Protein AF-A0AAD7NA55-F1 (afdb_monomer)

Sequence (353 aa):
MVVRKLERQLGEAIKITGIWAPAVVGGEGSLTLVGLLNNKGLSAKGRNMNGSSGFCAECGSMRESSVTLQVSQFIVTGRRIHFYTMTTGNGKKKKTGNPSDFQGLRGEFLREFYPTYANASLRGKTHHIWTDFFIKYWVKFPWRLHLKQDPDPEDTTDYASAPQTDKEHTGKQQIMASTESKIKSWLGRQASAAGMKGNPWAEWLKRLHAPQGNAPKKLASNQAYMQHTDFKAKVAEMFDERKAGVSAKQLLNVRATVARELLAAEPQAVCTRMREEADAEHAAVIEKHEDALAGLPALEEEDLAEAHAQFSGLVCPLLNGLAAHTGYELSLLVGRPKETAVGKLDIECLRYY

pLDDT: mean 73.21, std 25.94, range [25.92, 98.38]

Mean predicted aligned error: 15.57 Å

Organism: NCBI:txid1033252

Structure (mmCIF, N/CA/C/O backbone):
data_AF-A0AAD7NA55-F1
#
_entry.id   AF-A0AAD7NA55-F1
#
loop_
_atom_site.group_PDB
_atom_site.id
_atom_site.type_symbol
_atom_site.label_atom_id
_atom_site.label_alt_id
_atom_site.label_comp_id
_atom_site.label_asym_id
_atom_site.label_entity_id
_atom_site.label_seq_id
_atom_site.pdbx_PDB_ins_code
_atom_site.Cartn_x
_atom_site.Cartn_y
_atom_site.Cartn_z
_atom_site.occupancy
_atom_site.B_iso_or_equiv
_atom_site.auth_seq_id
_atom_site.auth_comp_id
_atom_site.auth_asym_id
_atom_site.auth_atom_id
_atom_site.pdbx_PDB_model_num
ATOM 1 N N . MET A 1 1 ? 59.468 5.549 16.395 1.00 43.62 1 MET A N 1
ATOM 2 C CA . MET A 1 1 ? 59.623 4.256 17.103 1.00 43.62 1 MET A CA 1
ATOM 3 C C . MET A 1 1 ? 58.748 4.169 18.371 1.00 43.62 1 MET A C 1
ATOM 5 O O . MET A 1 1 ? 59.199 3.635 19.371 1.00 43.62 1 MET A O 1
ATOM 9 N N . VAL A 1 2 ? 57.490 4.652 18.343 1.00 38.94 2 VAL A N 1
ATOM 10 C CA . VAL A 1 2 ? 56.572 4.629 19.517 1.00 38.94 2 VAL A CA 1
ATOM 11 C C . VAL A 1 2 ? 55.130 4.187 19.170 1.00 38.94 2 VAL A C 1
ATOM 13 O O . VAL A 1 2 ? 54.317 4.003 20.059 1.00 38.94 2 VAL A O 1
ATOM 16 N N . VAL A 1 3 ? 54.803 3.865 17.911 1.00 33.56 3 VAL A N 1
ATOM 17 C CA . VAL A 1 3 ? 53.427 3.444 17.531 1.00 33.56 3 VAL A CA 1
ATOM 18 C C . VAL A 1 3 ? 53.240 1.914 17.468 1.00 33.56 3 VAL A C 1
ATOM 20 O O . VAL A 1 3 ? 52.128 1.427 17.355 1.00 33.56 3 VAL A O 1
ATOM 23 N N . ARG A 1 4 ? 54.298 1.109 17.649 1.00 35.59 4 ARG A N 1
ATOM 24 C CA . ARG A 1 4 ? 54.212 -0.372 17.589 1.00 35.59 4 ARG A CA 1
ATOM 25 C C . ARG A 1 4 ? 54.098 -1.085 18.947 1.00 35.59 4 ARG A C 1
ATOM 27 O O . ARG A 1 4 ? 54.342 -2.285 19.019 1.00 35.59 4 ARG A O 1
ATOM 34 N N . LYS A 1 5 ? 53.766 -0.376 20.036 1.00 35.44 5 LYS A N 1
ATOM 35 C CA . LYS A 1 5 ? 53.722 -0.967 21.395 1.00 35.44 5 LYS A CA 1
ATOM 36 C C . LYS A 1 5 ? 52.321 -1.082 22.017 1.00 35.44 5 LYS A C 1
ATOM 38 O O . LYS A 1 5 ? 52.206 -1.692 23.071 1.00 35.44 5 LYS A O 1
ATOM 43 N N . LEU A 1 6 ? 51.267 -0.595 21.355 1.00 30.09 6 LEU A N 1
ATOM 44 C CA . LEU A 1 6 ? 49.877 -0.719 21.835 1.00 30.09 6 LEU A CA 1
ATOM 45 C C . LEU A 1 6 ? 49.069 -1.848 21.167 1.00 30.09 6 LEU A C 1
ATOM 47 O O . LEU A 1 6 ? 48.056 -2.268 21.709 1.00 30.09 6 LEU A O 1
ATOM 51 N N . GLU A 1 7 ? 49.557 -2.440 20.074 1.00 35.81 7 GLU A N 1
ATOM 52 C CA . GLU A 1 7 ? 48.897 -3.586 19.414 1.00 35.81 7 GLU A CA 1
ATOM 53 C C . GLU A 1 7 ? 49.173 -4.944 20.093 1.00 35.81 7 GLU A C 1
ATOM 55 O O . GLU A 1 7 ? 48.670 -5.972 19.654 1.00 35.81 7 GLU A O 1
ATOM 60 N N . ARG A 1 8 ? 49.955 -4.981 21.183 1.00 38.41 8 ARG A N 1
ATOM 61 C CA . ARG A 1 8 ? 50.334 -6.230 21.874 1.00 38.41 8 ARG A CA 1
ATOM 62 C C . ARG A 1 8 ? 49.521 -6.576 23.124 1.00 38.41 8 ARG A C 1
ATOM 64 O O . ARG A 1 8 ? 49.815 -7.597 23.731 1.00 38.41 8 ARG A O 1
ATOM 71 N N . GLN A 1 9 ? 48.520 -5.780 23.507 1.00 37.12 9 GLN A N 1
ATOM 72 C CA . GLN A 1 9 ? 47.712 -6.049 24.713 1.00 37.12 9 GLN A CA 1
ATOM 73 C C . GLN A 1 9 ? 46.210 -6.278 24.472 1.00 37.12 9 GLN A C 1
ATOM 75 O O . GLN A 1 9 ? 45.475 -6.468 25.430 1.00 37.12 9 GLN A O 1
ATOM 80 N N . LEU A 1 10 ? 45.751 -6.361 23.219 1.00 39.22 10 LEU A N 1
ATOM 81 C CA . LEU A 1 10 ? 44.357 -6.718 22.882 1.00 39.22 10 LEU A CA 1
ATOM 82 C C . LEU A 1 10 ? 44.255 -8.017 22.059 1.00 39.22 10 LEU A C 1
ATOM 84 O O . LEU A 1 10 ? 43.314 -8.227 21.304 1.00 39.22 10 LEU A O 1
ATOM 88 N N . GLY A 1 11 ? 45.249 -8.897 22.203 1.00 36.16 11 GLY A N 1
ATOM 89 C CA . GLY A 1 11 ? 45.440 -10.095 21.382 1.00 36.16 11 GLY A CA 1
ATOM 90 C C . GLY A 1 11 ? 44.944 -11.416 21.973 1.00 36.16 11 GLY A C 1
ATOM 91 O O . GLY A 1 11 ? 45.472 -12.449 21.579 1.00 36.16 11 GLY A O 1
ATOM 92 N N . GLU A 1 12 ? 43.966 -11.418 22.881 1.00 44.66 12 GLU A N 1
ATOM 93 C CA . GLU A 1 12 ? 43.300 -12.651 23.336 1.00 44.66 12 GLU A CA 1
ATOM 94 C C . GLU A 1 12 ? 41.784 -12.458 23.444 1.00 44.66 12 GLU A C 1
ATOM 96 O O . GLU A 1 12 ? 41.207 -12.384 24.522 1.00 44.66 12 GLU A O 1
ATOM 101 N N . ALA A 1 13 ? 41.114 -12.391 22.297 1.00 38.75 13 ALA A N 1
ATOM 102 C CA . ALA A 1 13 ? 39.714 -12.777 22.202 1.00 38.75 13 ALA A CA 1
ATOM 103 C C . ALA A 1 13 ? 39.419 -13.250 20.775 1.00 38.75 13 ALA A C 1
ATOM 105 O O . ALA A 1 13 ? 39.470 -12.480 19.821 1.00 38.75 13 ALA A O 1
ATOM 106 N N . ILE A 1 14 ? 39.082 -14.537 20.668 1.00 35.75 14 ILE A N 1
ATOM 107 C CA . ILE A 1 14 ? 38.388 -15.154 19.532 1.00 35.75 14 ILE A CA 1
ATOM 108 C C . ILE A 1 14 ? 39.252 -15.325 18.263 1.00 35.75 14 ILE A C 1
ATOM 110 O O . ILE A 1 14 ? 39.065 -14.693 17.227 1.00 35.75 14 ILE A O 1
ATOM 114 N N . LYS A 1 15 ? 40.149 -16.320 18.303 1.00 28.97 15 LYS A N 1
ATOM 115 C CA . LYS A 1 15 ? 40.516 -17.086 17.101 1.00 28.97 15 LYS A CA 1
ATOM 116 C C . LYS A 1 15 ? 39.326 -17.986 16.736 1.00 28.97 15 LYS A C 1
ATOM 118 O O . LYS A 1 15 ? 39.252 -19.119 17.200 1.00 28.97 15 LYS A O 1
ATOM 123 N N . ILE A 1 16 ? 38.411 -17.522 15.882 1.00 32.41 16 ILE A N 1
ATOM 124 C CA . ILE A 1 16 ? 37.598 -18.457 15.087 1.00 32.41 16 ILE A CA 1
ATOM 125 C C . ILE A 1 16 ? 38.510 -18.935 13.964 1.00 32.41 16 ILE A C 1
ATOM 127 O O . ILE A 1 16 ? 38.628 -18.326 12.904 1.00 32.41 16 ILE A O 1
ATOM 131 N N . THR A 1 17 ? 39.230 -20.016 14.243 1.00 28.86 17 THR A N 1
ATOM 132 C CA . THR A 1 17 ? 39.787 -20.843 13.180 1.00 28.86 17 THR A CA 1
ATOM 133 C C . THR A 1 17 ? 38.607 -21.592 12.580 1.00 28.86 17 THR A C 1
ATOM 135 O O . THR A 1 17 ? 38.063 -22.512 13.182 1.00 28.86 17 THR A O 1
ATOM 138 N N . GLY A 1 18 ? 38.146 -21.131 11.419 1.00 27.31 18 GLY A N 1
ATOM 139 C CA . GLY A 1 18 ? 37.191 -21.869 10.607 1.00 27.31 18 GLY A CA 1
ATOM 140 C C . GLY A 1 18 ? 37.853 -23.150 10.118 1.00 27.31 18 GLY A C 1
ATOM 141 O O . GLY A 1 18 ? 38.479 -23.163 9.061 1.00 27.31 18 GLY A O 1
ATOM 142 N N . ILE A 1 19 ? 37.741 -24.218 10.904 1.00 27.77 19 ILE A N 1
ATOM 143 C CA . ILE A 1 19 ? 37.955 -25.575 10.420 1.00 27.77 19 ILE A CA 1
ATOM 144 C C . ILE A 1 19 ? 36.768 -25.866 9.502 1.00 27.77 19 ILE A C 1
ATOM 146 O O . ILE A 1 19 ? 35.649 -26.080 9.963 1.00 27.77 19 ILE A O 1
ATOM 150 N N . TRP A 1 20 ? 37.007 -25.842 8.192 1.00 32.53 20 TRP A N 1
ATOM 151 C CA . TRP A 1 20 ? 36.141 -26.529 7.242 1.00 32.53 20 TRP A CA 1
ATOM 152 C C . TRP A 1 20 ? 36.305 -28.024 7.503 1.00 32.53 20 TRP A C 1
ATOM 154 O O . TRP A 1 20 ? 37.248 -28.650 7.022 1.00 32.53 20 TRP A O 1
ATOM 164 N N . ALA A 1 21 ? 35.424 -28.591 8.324 1.00 29.89 21 ALA A N 1
ATOM 165 C CA . ALA A 1 21 ? 35.262 -30.032 8.354 1.00 29.89 21 ALA A CA 1
ATOM 166 C C . ALA A 1 21 ? 34.689 -30.464 6.991 1.00 29.89 21 ALA A C 1
ATOM 168 O O . ALA A 1 21 ? 33.752 -29.823 6.504 1.00 29.89 21 ALA A O 1
ATOM 169 N N . PRO A 1 22 ? 35.226 -31.514 6.347 1.00 32.88 22 PRO A N 1
ATOM 170 C CA . PRO A 1 22 ? 34.570 -32.093 5.187 1.00 32.88 22 PRO A CA 1
ATOM 171 C C . PRO A 1 22 ? 33.183 -32.574 5.615 1.00 32.88 22 PRO A C 1
ATOM 173 O O . PRO A 1 22 ? 33.040 -33.266 6.624 1.00 32.88 22 PRO A O 1
ATOM 176 N N . ALA A 1 23 ? 32.165 -32.171 4.856 1.00 32.56 23 ALA A N 1
ATOM 177 C CA . ALA A 1 23 ? 30.805 -32.648 5.028 1.00 32.56 23 ALA A CA 1
ATOM 178 C C . ALA A 1 23 ? 30.807 -34.181 4.970 1.00 32.56 23 ALA A C 1
ATOM 180 O O . ALA A 1 23 ? 31.023 -34.777 3.914 1.00 32.56 23 ALA A O 1
ATOM 181 N N . VAL A 1 24 ? 30.587 -34.824 6.116 1.00 31.78 24 VAL A N 1
ATOM 182 C CA . VAL A 1 24 ? 30.200 -36.230 6.151 1.00 31.78 24 VAL A CA 1
ATOM 183 C C . VAL A 1 24 ? 28.767 -36.264 5.646 1.00 31.78 24 VAL A C 1
ATOM 185 O O . VAL A 1 24 ? 27.846 -35.829 6.334 1.00 31.78 24 VAL A O 1
ATOM 188 N N . VAL A 1 25 ? 28.592 -36.735 4.414 1.00 38.47 25 VAL A N 1
ATOM 189 C CA . VAL A 1 25 ? 27.281 -37.054 3.848 1.00 38.47 25 VAL A CA 1
ATOM 190 C C . VAL A 1 25 ? 26.785 -38.319 4.550 1.00 38.47 25 VAL A C 1
ATOM 192 O O . VAL A 1 25 ? 26.956 -39.432 4.064 1.00 38.47 25 VAL A O 1
ATOM 195 N N . GLY A 1 26 ? 26.237 -38.145 5.751 1.00 33.72 26 GLY A N 1
ATOM 196 C CA . GLY A 1 26 ? 25.290 -39.085 6.336 1.00 33.72 26 GLY A CA 1
ATOM 197 C C . GLY A 1 26 ? 23.923 -38.788 5.733 1.00 33.72 26 GLY A C 1
ATOM 198 O O . GLY A 1 26 ? 23.520 -37.628 5.679 1.00 33.72 26 GLY A O 1
ATOM 199 N N . GLY A 1 27 ? 23.257 -39.808 5.199 1.00 39.94 27 GLY A N 1
ATOM 200 C CA . GLY A 1 27 ? 21.973 -39.661 4.526 1.00 39.94 27 GLY A CA 1
ATOM 201 C C . GLY A 1 27 ? 20.897 -39.129 5.466 1.00 39.94 27 GLY A C 1
ATOM 202 O O . GLY A 1 27 ? 20.383 -39.883 6.270 1.00 39.94 27 GLY A O 1
ATOM 203 N N . GLU A 1 28 ? 20.616 -37.834 5.358 1.00 45.66 28 GLU A N 1
ATOM 204 C CA . GLU A 1 28 ? 19.329 -37.143 5.502 1.00 45.66 28 GLU A CA 1
ATOM 205 C C . GLU A 1 28 ? 19.637 -35.641 5.381 1.00 45.66 28 GLU A C 1
ATOM 207 O O . GLU A 1 28 ? 20.521 -35.106 6.049 1.00 45.66 28 GLU A O 1
ATOM 212 N N . GLY A 1 29 ? 19.011 -34.978 4.406 1.00 37.53 29 GLY A N 1
ATOM 213 C CA . GLY A 1 29 ? 19.417 -33.668 3.885 1.00 37.53 29 GLY A CA 1
ATOM 214 C C . GLY A 1 29 ? 19.117 -32.485 4.808 1.00 37.53 29 GLY A C 1
ATOM 215 O O . GLY A 1 29 ? 18.275 -31.655 4.480 1.00 37.53 29 GLY A O 1
ATOM 216 N N . SER A 1 30 ? 19.832 -32.374 5.926 1.00 36.31 30 SER A N 1
ATOM 217 C CA . SER A 1 30 ? 19.809 -31.205 6.809 1.00 36.31 30 SER A CA 1
ATOM 218 C C . SER A 1 30 ? 20.802 -30.138 6.325 1.00 36.31 30 SER A C 1
ATOM 220 O O . SER A 1 30 ? 21.992 -30.409 6.157 1.00 36.31 30 SER A O 1
ATOM 222 N N . LEU A 1 31 ? 20.320 -28.912 6.092 1.00 35.50 31 LEU A N 1
ATOM 223 C CA . LEU A 1 31 ? 21.144 -27.758 5.722 1.00 35.50 31 LEU A CA 1
ATOM 224 C C . LEU A 1 31 ? 21.082 -26.709 6.839 1.00 35.50 31 LEU A C 1
ATOM 226 O O . LEU A 1 31 ? 20.070 -26.034 7.013 1.00 35.50 31 LEU A O 1
ATOM 230 N N . THR A 1 32 ? 22.172 -26.554 7.591 1.00 35.97 32 THR A N 1
ATOM 231 C CA . THR A 1 32 ? 22.265 -25.570 8.682 1.00 35.97 32 THR A CA 1
ATOM 232 C C . THR A 1 32 ? 22.843 -24.255 8.163 1.00 35.97 32 THR A C 1
ATOM 234 O O . THR A 1 32 ? 24.005 -24.199 7.761 1.00 35.97 32 THR A O 1
ATOM 237 N N . LEU A 1 33 ? 22.054 -23.177 8.199 1.00 34.66 33 LEU A N 1
ATOM 238 C CA . LEU A 1 33 ? 22.511 -21.823 7.879 1.00 34.66 33 LEU A CA 1
ATOM 239 C C . LEU A 1 33 ? 22.777 -21.043 9.178 1.00 34.66 33 LEU A C 1
ATOM 241 O O . LEU A 1 33 ? 21.853 -20.776 9.941 1.00 34.66 33 LEU A O 1
ATOM 245 N N . VAL A 1 34 ? 24.030 -20.648 9.423 1.00 33.72 34 VAL A N 1
ATOM 246 C CA . VAL A 1 34 ? 24.406 -19.780 10.554 1.00 33.72 34 VAL A CA 1
ATOM 247 C C . VAL A 1 34 ? 24.551 -18.347 10.042 1.00 33.72 34 VAL A C 1
ATOM 249 O O . VAL A 1 34 ? 25.519 -18.023 9.356 1.00 33.72 34 VAL A O 1
ATOM 252 N N . GLY A 1 35 ? 23.575 -17.489 10.342 1.00 33.34 35 GLY A N 1
ATOM 253 C CA . GLY A 1 35 ? 23.606 -16.066 9.999 1.00 33.34 35 GLY A CA 1
ATOM 254 C C . GLY A 1 35 ? 23.944 -15.199 11.211 1.00 33.34 35 GLY A C 1
ATOM 255 O O . GLY A 1 35 ? 23.172 -15.153 12.161 1.00 33.34 35 GLY A O 1
ATOM 256 N N . LEU A 1 36 ? 25.071 -14.481 11.170 1.00 28.12 36 LEU A N 1
ATOM 257 C CA . LEU A 1 36 ? 25.380 -13.399 12.112 1.00 28.12 36 LEU A CA 1
ATOM 258 C C . LEU A 1 36 ? 24.871 -12.080 11.523 1.00 28.12 36 LEU A C 1
ATOM 260 O O . LEU A 1 36 ? 25.413 -11.592 10.531 1.00 28.12 36 LEU A O 1
ATOM 264 N N . LEU A 1 37 ? 23.823 -11.507 12.113 1.00 30.77 37 LEU A N 1
ATOM 265 C CA . LEU A 1 37 ? 23.315 -10.191 11.726 1.00 30.77 37 LEU A CA 1
ATOM 266 C C . LEU A 1 37 ? 23.985 -9.105 12.569 1.00 30.77 37 LEU A C 1
ATOM 268 O O . LEU A 1 37 ? 23.937 -9.135 13.795 1.00 30.77 37 LEU A O 1
ATOM 272 N N . ASN A 1 38 ? 24.607 -8.141 11.890 1.00 30.03 38 ASN A N 1
ATOM 273 C CA . ASN A 1 38 ? 25.211 -6.958 12.493 1.00 30.03 38 ASN A CA 1
ATOM 274 C C . ASN A 1 38 ? 24.376 -5.736 12.089 1.00 30.03 38 ASN A C 1
ATOM 276 O O . ASN A 1 38 ? 24.171 -5.490 10.899 1.00 30.03 38 ASN A O 1
ATOM 280 N N . ASN A 1 39 ? 23.852 -5.006 13.071 1.00 29.33 39 ASN A N 1
ATOM 281 C CA . ASN A 1 39 ? 22.833 -3.983 12.856 1.00 29.33 39 ASN A CA 1
ATOM 282 C C . ASN A 1 39 ? 23.491 -2.605 12.653 1.00 29.33 39 ASN A C 1
ATOM 284 O O . ASN A 1 39 ? 24.096 -2.061 13.576 1.00 29.33 39 ASN A O 1
ATOM 288 N N . LYS A 1 40 ? 23.399 -2.030 11.446 1.00 31.36 40 LYS A N 1
ATOM 289 C CA . LYS A 1 40 ? 23.760 -0.625 11.184 1.00 31.36 40 LYS A CA 1
ATOM 290 C C . LYS A 1 40 ? 22.726 0.061 10.285 1.00 31.36 40 LYS A C 1
ATOM 292 O O . LYS A 1 40 ? 22.675 -0.207 9.092 1.00 31.36 40 LYS A O 1
ATOM 297 N N . GLY A 1 41 ? 21.978 0.977 10.909 1.00 29.44 41 GLY A N 1
ATOM 298 C CA . GLY A 1 41 ? 21.531 2.293 10.427 1.00 29.44 41 GLY A CA 1
ATOM 299 C C . GLY A 1 41 ? 20.864 2.409 9.053 1.00 29.44 41 GLY A C 1
ATOM 300 O O . GLY A 1 41 ? 21.534 2.353 8.025 1.00 29.44 41 GLY A O 1
ATOM 301 N N . LEU A 1 42 ? 19.572 2.753 9.042 1.00 28.00 42 LEU A N 1
ATOM 302 C CA . LEU A 1 42 ? 18.863 3.240 7.855 1.00 28.00 42 LEU A CA 1
ATOM 303 C C . LEU A 1 42 ? 18.349 4.671 8.068 1.00 28.00 42 LEU A C 1
ATOM 305 O O . LEU A 1 42 ? 17.723 4.991 9.072 1.00 28.00 42 LEU A O 1
ATOM 309 N N . SER A 1 43 ? 18.653 5.523 7.087 1.00 27.52 43 SER A N 1
ATOM 310 C CA . SER A 1 43 ? 18.274 6.933 6.972 1.00 27.52 43 SER A CA 1
ATOM 311 C C . SER A 1 43 ? 17.030 7.067 6.086 1.00 27.52 43 SER A C 1
ATOM 313 O O . SER A 1 43 ? 16.974 6.486 4.999 1.00 27.52 43 SER A O 1
ATOM 315 N N . ALA A 1 44 ? 16.038 7.836 6.540 1.00 28.42 44 ALA A N 1
ATOM 316 C CA . ALA A 1 44 ? 14.766 8.042 5.853 1.00 28.42 44 ALA A CA 1
ATOM 317 C C . ALA A 1 44 ? 14.826 9.199 4.834 1.00 28.42 44 ALA A C 1
ATOM 319 O O . ALA A 1 44 ? 15.310 10.291 5.128 1.00 28.42 44 ALA A O 1
ATOM 320 N N . LYS A 1 45 ? 14.271 8.979 3.633 1.00 29.06 45 LYS A N 1
ATOM 321 C CA . LYS A 1 45 ? 13.942 10.027 2.650 1.00 29.06 45 LYS A CA 1
ATOM 322 C C . LYS A 1 45 ? 12.442 10.007 2.373 1.00 29.06 45 LYS A C 1
ATOM 324 O O . LYS A 1 45 ? 11.926 9.029 1.836 1.00 29.06 45 LYS A O 1
ATOM 329 N N . GLY A 1 46 ? 11.775 11.110 2.710 1.00 27.72 46 GLY A N 1
ATOM 330 C CA . GLY A 1 46 ? 10.351 11.334 2.474 1.00 27.72 46 GLY A CA 1
ATOM 331 C C . GLY A 1 46 ? 10.004 11.501 0.994 1.00 27.72 46 GLY A C 1
ATOM 332 O O . GLY A 1 46 ? 10.820 11.955 0.183 1.00 27.72 46 GLY A O 1
ATOM 333 N N . ARG A 1 47 ? 8.770 11.138 0.631 1.00 27.64 47 ARG A N 1
ATOM 334 C CA . ARG A 1 47 ? 8.209 11.428 -0.689 1.00 27.64 47 ARG A CA 1
ATOM 335 C C . ARG A 1 47 ? 6.739 11.831 -0.584 1.00 27.64 47 ARG A C 1
ATOM 337 O O . ARG A 1 47 ? 5.948 11.188 0.091 1.00 27.64 47 ARG A O 1
ATOM 344 N N . ASN A 1 48 ? 6.448 12.922 -1.281 1.00 27.94 48 ASN A N 1
ATOM 345 C CA . ASN A 1 48 ? 5.207 13.684 -1.329 1.00 27.94 48 ASN A CA 1
ATOM 346 C C . ASN A 1 48 ? 4.169 12.998 -2.246 1.00 27.94 48 ASN A C 1
ATOM 348 O O . ASN A 1 48 ? 4.550 12.472 -3.297 1.00 27.94 48 ASN A O 1
ATOM 352 N N . MET A 1 49 ? 2.881 13.020 -1.886 1.00 26.73 49 MET A N 1
ATOM 353 C CA . MET A 1 49 ? 1.784 12.448 -2.682 1.00 26.73 49 MET A CA 1
ATOM 354 C C . MET A 1 49 ? 0.722 13.508 -2.986 1.00 26.73 49 MET A C 1
ATOM 356 O O . MET A 1 49 ? 0.123 14.053 -2.071 1.00 26.73 49 MET A O 1
ATOM 360 N N . ASN A 1 50 ? 0.432 13.726 -4.272 1.00 28.53 50 ASN A N 1
ATOM 361 C CA . ASN A 1 50 ? -0.781 14.399 -4.740 1.00 28.53 50 ASN A CA 1
ATOM 362 C C . ASN A 1 50 ? -1.491 13.476 -5.737 1.00 28.53 50 ASN A C 1
ATOM 364 O O . ASN A 1 50 ? -0.884 13.027 -6.711 1.00 28.53 50 ASN A O 1
ATOM 368 N N . GLY A 1 51 ? -2.772 13.196 -5.498 1.00 28.33 51 GLY A N 1
ATOM 369 C CA . GLY A 1 51 ? -3.631 12.428 -6.396 1.00 28.33 51 GLY A CA 1
ATOM 370 C C . GLY A 1 51 ? -5.028 13.037 -6.452 1.00 28.33 51 GLY A C 1
ATOM 371 O O . GLY A 1 51 ? -5.647 13.258 -5.414 1.00 28.33 51 GLY A O 1
ATOM 372 N N . SER A 1 52 ? -5.521 13.295 -7.664 1.00 28.95 52 SER A N 1
ATOM 373 C CA . SER A 1 52 ? -6.907 13.676 -7.945 1.00 28.95 52 SER A CA 1
ATOM 374 C C . SER A 1 52 ? -7.658 12.501 -8.581 1.00 28.95 52 SER A C 1
ATOM 376 O O . SER A 1 52 ? -7.077 11.667 -9.278 1.00 28.95 52 SER A O 1
ATOM 378 N N . SER A 1 53 ? -8.957 12.408 -8.294 1.00 29.20 53 SER A N 1
ATOM 379 C CA . SER A 1 53 ? -9.843 11.322 -8.724 1.00 29.20 53 SER A CA 1
ATOM 380 C C . SER A 1 53 ? -10.861 11.821 -9.752 1.00 29.20 53 SER A C 1
ATOM 382 O O . SER A 1 53 ? -11.315 12.960 -9.679 1.00 29.20 53 SER A O 1
ATOM 384 N N . GLY A 1 54 ? -11.211 10.958 -10.709 1.00 27.89 54 GLY A N 1
ATOM 385 C CA . GLY A 1 54 ? -12.240 11.193 -11.721 1.00 27.89 54 GLY A CA 1
ATOM 386 C C . GLY A 1 54 ? -13.195 10.002 -11.806 1.00 27.89 54 GLY A C 1
ATOM 387 O O . GLY A 1 54 ? -12.767 8.852 -11.902 1.00 27.89 54 GLY A O 1
ATOM 388 N N . PHE A 1 55 ? -14.487 10.304 -11.722 1.00 25.92 55 PHE A N 1
ATOM 389 C CA . PHE A 1 55 ? -15.638 9.400 -11.695 1.00 25.92 55 PHE A CA 1
ATOM 390 C C . PHE A 1 55 ? -16.176 9.185 -13.121 1.00 25.92 55 PHE A C 1
ATOM 392 O O . PHE A 1 55 ? -16.223 10.146 -13.882 1.00 25.92 55 PHE A O 1
ATOM 399 N N . CYS A 1 56 ? -16.642 7.979 -13.473 1.00 28.95 56 CYS A N 1
ATOM 400 C CA . CYS A 1 56 ? -17.673 7.794 -14.509 1.00 28.95 56 CYS A CA 1
ATOM 401 C C . CYS A 1 56 ? -18.302 6.392 -14.492 1.00 28.95 56 CYS A C 1
ATOM 403 O O . CYS A 1 56 ? -17.710 5.413 -14.023 1.00 28.95 56 CYS A O 1
ATOM 405 N N . ALA A 1 57 ? -19.543 6.361 -14.974 1.00 29.22 57 ALA A N 1
ATOM 406 C CA . ALA A 1 57 ? -20.604 5.410 -14.678 1.00 29.22 57 ALA A CA 1
ATOM 407 C C . ALA A 1 57 ? -20.928 4.422 -15.825 1.00 29.22 57 ALA A C 1
ATOM 409 O O . ALA A 1 57 ? -20.427 4.549 -16.935 1.00 29.22 57 ALA A O 1
ATOM 410 N N . GLU A 1 58 ? -21.833 3.493 -15.484 1.00 28.61 58 GLU A N 1
ATOM 411 C CA . GLU A 1 58 ? -22.869 2.846 -16.319 1.00 28.61 58 GLU A CA 1
ATOM 412 C C . GLU A 1 58 ? -22.676 1.517 -17.089 1.00 28.61 58 GLU A C 1
ATOM 414 O O . GLU A 1 58 ? -21.629 1.196 -17.639 1.00 28.61 58 GLU A O 1
ATOM 419 N N . CYS A 1 59 ? -23.824 0.805 -17.100 1.00 29.64 59 CYS A N 1
ATOM 420 C CA . CYS A 1 59 ? -24.307 -0.375 -17.843 1.00 29.64 59 CYS A CA 1
ATOM 421 C C . CYS A 1 59 ? -23.647 -1.749 -17.579 1.00 29.64 59 CYS A C 1
ATOM 423 O O . CYS A 1 59 ? -22.434 -1.897 -17.584 1.00 29.64 59 CYS A O 1
ATOM 425 N N . GLY A 1 60 ? -24.355 -2.860 -17.331 1.00 29.83 60 GLY A N 1
ATOM 426 C CA . GLY A 1 60 ? -25.771 -3.201 -17.517 1.00 29.83 60 GLY A CA 1
ATOM 427 C C . GLY A 1 60 ? -25.897 -4.365 -18.510 1.00 29.83 60 GLY A C 1
ATOM 428 O O . GLY A 1 60 ? -25.977 -4.119 -19.703 1.00 29.83 60 GLY A O 1
ATOM 429 N N . SER A 1 61 ? -25.869 -5.626 -18.048 1.00 29.70 61 SER A N 1
ATOM 430 C CA . SER A 1 61 ? -26.316 -6.803 -18.825 1.00 29.70 61 SER A CA 1
ATOM 431 C C . SER A 1 61 ? -26.318 -8.076 -17.962 1.00 29.70 61 SER A C 1
ATOM 433 O O . SER A 1 61 ? -25.273 -8.502 -17.462 1.00 29.70 61 SER A O 1
ATOM 435 N N . MET A 1 62 ? -27.500 -8.675 -17.794 1.00 27.56 62 MET A N 1
ATOM 436 C CA . MET A 1 62 ? -27.717 -10.002 -17.212 1.00 27.56 62 MET A CA 1
ATOM 437 C C . MET A 1 62 ? -27.630 -11.080 -18.300 1.00 27.56 62 MET A C 1
ATOM 439 O O . MET A 1 62 ? -28.190 -10.913 -19.381 1.00 27.56 62 MET A O 1
ATOM 443 N N . ARG A 1 63 ? -26.978 -12.207 -17.992 1.00 30.53 63 ARG A N 1
ATOM 444 C CA . ARG A 1 63 ? -27.193 -13.489 -18.677 1.00 30.53 63 ARG A CA 1
ATOM 445 C C . ARG A 1 63 ? -27.182 -14.618 -17.654 1.00 30.53 63 ARG A C 1
ATOM 447 O O . ARG A 1 63 ? -26.293 -14.674 -16.806 1.00 30.53 63 ARG A O 1
ATOM 454 N N . GLU A 1 64 ? -28.194 -15.468 -17.755 1.00 31.02 64 GLU A N 1
ATOM 455 C CA . GLU A 1 64 ? -28.392 -16.701 -16.998 1.00 31.02 64 GLU A CA 1
ATOM 456 C C . GLU A 1 64 ? -27.404 -17.781 -17.448 1.00 31.02 64 GLU A C 1
ATOM 458 O O . GLU A 1 64 ? -27.050 -17.878 -18.626 1.00 31.02 64 GLU A O 1
ATOM 463 N N . SER A 1 65 ? -26.942 -18.609 -16.513 1.00 29.95 65 SER A N 1
ATOM 464 C CA . SER A 1 65 ? -26.271 -19.872 -16.826 1.00 29.95 65 SER A CA 1
ATOM 465 C C . SER A 1 65 ? -26.539 -20.873 -15.704 1.00 29.95 65 SER A C 1
ATOM 467 O O . SER A 1 65 ? -26.213 -20.627 -14.544 1.00 29.95 65 SER A O 1
ATOM 469 N N . SER A 1 66 ? -27.174 -21.980 -16.073 1.00 27.62 66 SER A N 1
ATOM 470 C CA . SER A 1 66 ? -27.467 -23.152 -15.251 1.00 27.62 66 SER A CA 1
ATOM 471 C C . SER A 1 66 ? -26.195 -23.922 -14.882 1.00 27.62 66 SER A C 1
ATOM 473 O O . SER A 1 66 ? -25.308 -24.083 -15.720 1.00 27.62 66 SER A O 1
ATOM 475 N N . VAL A 1 67 ? -26.134 -24.446 -13.655 1.00 27.27 67 VAL A N 1
ATOM 476 C CA . VAL A 1 67 ? -25.054 -25.315 -13.161 1.00 27.27 67 VAL A CA 1
ATOM 477 C C . VAL A 1 67 ? -25.607 -26.716 -12.914 1.00 27.27 67 VAL A C 1
ATOM 479 O O . VAL A 1 67 ? -26.557 -26.885 -12.152 1.00 27.27 67 VAL A O 1
ATOM 482 N N . THR A 1 68 ? -24.988 -27.716 -13.534 1.00 28.23 68 THR A N 1
ATOM 483 C CA . THR A 1 68 ? -25.198 -29.146 -13.273 1.00 28.23 68 THR A CA 1
ATOM 484 C C . THR A 1 68 ? -24.158 -29.620 -12.256 1.00 28.23 68 THR A C 1
ATOM 486 O O . THR A 1 68 ? -22.960 -29.440 -12.467 1.00 28.23 68 THR A O 1
ATOM 489 N N . LEU A 1 69 ? -24.602 -30.216 -11.147 1.00 27.20 69 LEU A N 1
ATOM 490 C CA . LEU A 1 69 ? -23.735 -30.805 -10.122 1.00 27.20 69 LEU A CA 1
ATOM 491 C C . LEU A 1 69 ? -23.625 -32.316 -10.336 1.00 27.20 69 LEU A C 1
ATOM 493 O O . LEU A 1 69 ? -24.621 -33.033 -10.269 1.00 27.20 69 LEU A O 1
ATOM 497 N N . GLN A 1 70 ? -22.401 -32.791 -10.555 1.00 30.02 70 GLN A N 1
ATOM 498 C CA . GLN A 1 70 ? -22.049 -34.205 -10.484 1.00 30.02 70 GLN A CA 1
ATOM 499 C C . GLN A 1 70 ? -21.608 -34.521 -9.050 1.00 30.02 70 GLN A C 1
ATOM 501 O O . GLN A 1 70 ? -20.699 -33.885 -8.518 1.00 30.02 70 GLN A O 1
ATOM 506 N N . VAL A 1 71 ? -22.265 -35.493 -8.419 1.00 27.22 71 VAL A N 1
ATOM 507 C CA . VAL A 1 71 ? -21.901 -36.007 -7.094 1.00 27.22 71 VAL A CA 1
ATOM 508 C C . VAL A 1 71 ? -21.017 -37.235 -7.287 1.00 27.22 71 VAL A C 1
ATOM 510 O O . VAL A 1 71 ? -21.357 -38.140 -8.046 1.00 27.22 71 VAL A O 1
ATOM 513 N N . SER A 1 72 ? -19.884 -37.289 -6.596 1.00 30.95 72 SER A N 1
ATOM 514 C CA . SER A 1 72 ? -19.087 -38.509 -6.456 1.00 30.95 72 SER A CA 1
ATOM 515 C C . SER A 1 72 ? -18.700 -38.679 -4.993 1.00 30.95 72 SER A C 1
ATOM 517 O O . SER A 1 72 ? -18.135 -37.779 -4.375 1.00 30.95 72 SER A O 1
ATOM 519 N N . GLN A 1 73 ? -19.091 -39.824 -4.438 1.00 31.89 73 GLN A N 1
ATOM 520 C CA . GLN A 1 73 ? -18.801 -40.265 -3.079 1.00 31.89 73 GLN A CA 1
ATOM 521 C C . GLN A 1 73 ? -17.365 -40.782 -2.985 1.00 31.89 73 GLN A C 1
ATOM 523 O O . GLN A 1 73 ? -16.968 -41.587 -3.820 1.00 31.89 73 GLN A O 1
ATOM 528 N N . PHE A 1 74 ? -16.652 -40.425 -1.915 1.00 27.75 74 PHE A N 1
ATOM 529 C CA . PHE A 1 74 ? -15.579 -41.254 -1.365 1.00 27.75 74 PHE A CA 1
ATOM 530 C C . PHE A 1 74 ? -15.580 -41.181 0.166 1.00 27.75 74 PHE A C 1
ATOM 532 O O . PHE A 1 74 ? -15.685 -40.108 0.759 1.00 27.75 74 PHE A O 1
ATOM 539 N N . ILE A 1 75 ? -15.477 -42.359 0.782 1.00 35.94 75 ILE A N 1
ATOM 540 C CA . ILE A 1 75 ? -15.332 -42.607 2.218 1.00 35.94 75 ILE A CA 1
ATOM 541 C C . ILE A 1 75 ? -13.852 -42.894 2.478 1.00 35.94 75 ILE A C 1
ATOM 543 O O . ILE A 1 75 ? -13.347 -43.861 1.917 1.00 35.94 75 ILE A O 1
ATOM 547 N N . VAL A 1 76 ? -13.187 -42.133 3.357 1.00 34.25 76 VAL A N 1
ATOM 548 C CA . VAL A 1 76 ? -11.993 -42.593 4.094 1.00 34.25 76 VAL A CA 1
ATOM 549 C C . VAL A 1 76 ? -11.989 -41.997 5.509 1.00 34.25 76 VAL A C 1
ATOM 551 O O . VAL A 1 76 ? -12.328 -40.842 5.750 1.00 34.25 76 VAL A O 1
ATOM 554 N N . THR A 1 77 ? -11.633 -42.870 6.438 1.00 41.53 77 THR A N 1
ATOM 555 C CA . THR A 1 77 ? -11.657 -42.853 7.901 1.00 41.53 77 THR A CA 1
ATOM 556 C C . THR A 1 77 ? -10.831 -41.760 8.605 1.00 41.53 77 THR A C 1
ATOM 558 O O . THR A 1 77 ? -9.655 -41.571 8.314 1.00 41.53 77 THR A O 1
ATOM 561 N N . GLY A 1 78 ? -11.390 -41.178 9.675 1.00 41.81 78 GLY A N 1
ATOM 562 C CA . GLY A 1 78 ? -10.693 -41.146 10.974 1.00 41.81 78 GLY A CA 1
ATOM 563 C C . GLY A 1 78 ? -9.871 -39.925 11.417 1.00 41.81 78 GLY A C 1
ATOM 564 O O . GLY A 1 78 ? -9.302 -39.989 12.503 1.00 41.81 78 GLY A O 1
ATOM 565 N N . ARG A 1 79 ? -9.813 -38.801 10.689 1.00 37.47 79 ARG A N 1
ATOM 566 C CA . ARG A 1 79 ? -9.287 -37.524 11.232 1.00 37.47 79 ARG A CA 1
ATOM 567 C C . ARG A 1 79 ? -10.226 -36.374 10.890 1.00 37.47 79 ARG A C 1
ATOM 569 O O . ARG A 1 79 ? -10.618 -36.204 9.740 1.00 37.47 79 ARG A O 1
ATOM 576 N N . ARG A 1 80 ? -10.605 -35.590 11.904 1.00 34.12 80 ARG A N 1
ATOM 577 C CA . ARG A 1 80 ? -11.512 -34.439 11.787 1.00 34.12 80 ARG A CA 1
ATOM 578 C C . ARG A 1 80 ? -10.781 -33.295 11.076 1.00 34.12 80 ARG A C 1
ATOM 580 O O . ARG A 1 80 ? -10.209 -32.418 11.711 1.00 34.12 80 ARG A O 1
ATOM 587 N N . ILE A 1 81 ? -10.747 -33.347 9.750 1.00 33.94 81 ILE A N 1
ATOM 588 C CA . ILE A 1 81 ? -10.253 -32.255 8.913 1.00 33.94 81 ILE A CA 1
ATOM 589 C C . ILE A 1 81 ? -11.358 -31.196 8.871 1.00 33.94 81 ILE A C 1
ATOM 591 O O . ILE A 1 81 ? -12.452 -31.446 8.364 1.00 33.94 81 ILE A O 1
ATOM 595 N N . HIS 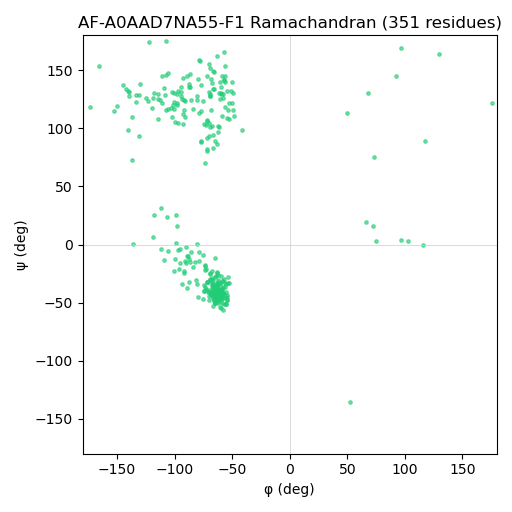A 1 82 ? -11.089 -30.015 9.427 1.00 29.41 82 HIS A N 1
ATOM 596 C CA . HIS A 1 82 ? -11.932 -28.843 9.210 1.00 29.41 82 HIS A CA 1
ATOM 597 C C . HIS A 1 82 ? -11.752 -28.379 7.763 1.00 29.41 82 HIS A C 1
ATOM 599 O O . HIS A 1 82 ? -10.835 -27.628 7.437 1.00 29.41 82 HIS A O 1
ATOM 605 N N . PHE A 1 83 ? -12.626 -28.851 6.877 1.00 27.36 83 PHE A N 1
ATOM 606 C CA . PHE A 1 83 ? -12.730 -28.317 5.528 1.00 27.36 83 PHE A CA 1
ATOM 607 C C . PHE A 1 83 ? -13.422 -26.957 5.595 1.00 27.36 83 PHE A C 1
ATOM 609 O O . PHE A 1 83 ? -14.638 -26.865 5.749 1.00 27.36 83 PHE A O 1
ATOM 616 N N . TYR A 1 84 ? -12.644 -25.886 5.463 1.00 31.41 84 TYR A N 1
ATOM 617 C CA . TYR A 1 84 ? -13.201 -24.598 5.081 1.00 31.41 84 TYR A CA 1
ATOM 618 C C . TYR A 1 84 ? -13.644 -24.716 3.625 1.00 31.41 84 TYR A C 1
ATOM 620 O O . TYR A 1 84 ? -12.826 -24.677 2.705 1.00 31.41 84 TYR A O 1
ATOM 628 N N . THR A 1 85 ? -14.946 -24.889 3.404 1.00 29.28 85 THR A N 1
ATOM 629 C CA . THR A 1 85 ? -15.536 -24.684 2.084 1.00 29.28 85 THR A CA 1
ATOM 630 C C . THR A 1 85 ? -15.324 -23.222 1.724 1.00 29.28 85 THR A C 1
ATOM 632 O O . THR A 1 85 ? -16.016 -22.339 2.233 1.00 29.28 85 THR A O 1
ATOM 635 N N . MET A 1 86 ? -14.333 -22.962 0.874 1.00 31.72 86 MET A N 1
ATOM 636 C CA . MET A 1 86 ? -14.178 -21.680 0.204 1.00 31.72 86 MET A CA 1
ATOM 637 C C . MET A 1 86 ? -15.426 -21.498 -0.652 1.00 31.72 86 MET A C 1
ATOM 639 O O . MET A 1 86 ? -15.540 -22.066 -1.737 1.00 31.72 86 MET A O 1
ATOM 643 N N . THR A 1 87 ? -16.405 -20.764 -0.134 1.00 34.72 87 THR A N 1
ATOM 644 C CA . THR A 1 87 ? -17.544 -20.326 -0.925 1.00 34.72 87 THR A CA 1
ATOM 645 C C . THR A 1 87 ? -16.974 -19.512 -2.078 1.00 34.72 87 THR A C 1
ATOM 647 O O . THR A 1 87 ? -16.402 -18.438 -1.891 1.00 34.72 87 THR A O 1
ATOM 650 N N . THR A 1 88 ? -17.067 -20.056 -3.290 1.00 39.41 88 THR A N 1
ATOM 651 C CA . THR A 1 88 ? -16.741 -19.345 -4.524 1.00 39.41 88 THR A CA 1
ATOM 652 C C . THR A 1 88 ? -17.773 -18.238 -4.684 1.00 39.41 88 THR A C 1
ATOM 654 O O . THR A 1 88 ? -18.813 -18.412 -5.315 1.00 39.41 88 THR A O 1
ATOM 657 N N . GLY A 1 89 ? -17.532 -17.115 -4.006 1.00 40.38 89 GLY A N 1
ATOM 658 C CA . GLY A 1 89 ? -18.388 -15.946 -4.062 1.00 40.38 89 GLY A CA 1
ATOM 659 C C . GLY A 1 89 ? -18.562 -15.522 -5.512 1.00 40.38 89 GLY A C 1
ATOM 660 O O . GLY A 1 89 ? -17.578 -15.429 -6.245 1.00 40.38 89 GLY A O 1
ATOM 661 N N . ASN A 1 90 ? -19.816 -15.284 -5.906 1.00 45.38 90 ASN A N 1
ATOM 662 C CA . ASN A 1 90 ? -20.217 -14.759 -7.210 1.00 45.38 90 ASN A CA 1
ATOM 663 C C . ASN A 1 90 ? -19.270 -13.633 -7.648 1.00 45.38 90 ASN A C 1
ATOM 665 O O . ASN A 1 90 ? -19.368 -12.488 -7.192 1.00 45.38 90 ASN A O 1
ATOM 669 N N . GLY A 1 91 ? -18.312 -13.986 -8.506 1.00 48.41 91 GLY A N 1
ATOM 670 C CA . GLY A 1 91 ? -17.246 -13.103 -8.939 1.00 48.41 91 GLY A CA 1
ATOM 671 C C . GLY A 1 91 ? -17.830 -11.990 -9.788 1.00 48.41 91 GLY A C 1
ATOM 672 O O . GLY A 1 91 ? -18.116 -12.186 -10.968 1.00 48.41 91 GLY A O 1
ATOM 673 N N . LYS A 1 92 ? -17.996 -10.800 -9.203 1.00 60.25 92 LYS A N 1
ATOM 674 C CA . LYS A 1 92 ? -18.234 -9.578 -9.978 1.00 60.25 92 LYS A CA 1
ATOM 675 C C . LYS A 1 92 ? -17.162 -9.519 -11.066 1.00 60.25 92 LYS A C 1
ATOM 677 O O . LYS A 1 92 ? -15.974 -9.542 -10.736 1.00 60.25 92 LYS A O 1
ATOM 682 N N . LYS A 1 93 ? -17.575 -9.477 -12.340 1.00 64.38 93 LYS A N 1
ATOM 683 C CA . LYS A 1 93 ? -16.664 -9.357 -13.488 1.00 64.38 93 LYS A CA 1
ATOM 684 C C . LYS A 1 93 ? -15.697 -8.211 -13.194 1.00 64.38 93 LYS A C 1
ATOM 686 O O . LYS A 1 93 ? -16.117 -7.057 -13.094 1.00 64.38 93 LYS A O 1
ATOM 691 N N . LYS A 1 94 ? -14.420 -8.534 -12.968 1.00 60.81 94 LYS A N 1
ATOM 692 C CA . LYS A 1 94 ? -13.380 -7.519 -12.784 1.00 60.81 94 LYS A CA 1
ATOM 693 C C . LYS A 1 94 ? -13.398 -6.668 -14.048 1.00 60.81 94 LYS A C 1
ATOM 695 O O . LYS A 1 94 ? -13.336 -7.233 -15.137 1.00 60.81 94 LYS A O 1
ATOM 700 N N . LYS A 1 95 ? -13.531 -5.343 -13.909 1.00 68.00 95 LYS A N 1
ATOM 701 C CA . LYS A 1 95 ? -13.406 -4.417 -15.042 1.00 68.00 95 LYS A CA 1
ATOM 702 C C . LYS A 1 95 ? -12.112 -4.778 -15.772 1.00 68.00 95 LYS A C 1
ATOM 704 O O . LYS A 1 95 ? -11.044 -4.720 -15.161 1.00 68.00 95 LYS A O 1
ATOM 709 N N . THR A 1 96 ? -12.223 -5.233 -17.017 1.00 69.62 96 THR A N 1
ATOM 710 C CA . THR A 1 96 ? -11.068 -5.532 -17.863 1.00 69.62 96 THR A CA 1
ATOM 711 C C . THR A 1 96 ? -10.244 -4.253 -17.918 1.00 69.62 96 THR A C 1
ATOM 713 O O . THR A 1 96 ? -10.776 -3.204 -18.275 1.00 69.62 96 THR A O 1
ATOM 716 N N . GLY A 1 97 ? -9.001 -4.297 -17.432 1.00 77.50 97 GLY A N 1
ATOM 717 C CA . GLY A 1 97 ? -8.161 -3.101 -17.361 1.00 77.50 97 GLY A CA 1
ATOM 718 C C . GLY A 1 97 ? -8.016 -2.450 -18.737 1.00 77.50 97 GLY A C 1
ATOM 719 O O . GLY A 1 97 ? -8.122 -3.141 -19.752 1.00 77.50 97 GLY A O 1
ATOM 720 N N . ASN A 1 98 ? -7.773 -1.135 -18.770 1.00 83.56 98 ASN A N 1
ATOM 721 C CA . ASN A 1 98 ? -7.515 -0.434 -20.027 1.00 83.56 98 ASN A CA 1
ATOM 722 C C . ASN A 1 98 ? -6.421 -1.176 -20.816 1.00 83.56 98 ASN A C 1
ATOM 724 O O . ASN A 1 98 ? -5.391 -1.527 -20.224 1.00 83.56 98 ASN A O 1
ATOM 728 N N . PRO A 1 99 ? -6.629 -1.429 -22.120 1.00 84.56 99 PRO A N 1
ATOM 729 C CA . PRO A 1 99 ? -5.631 -2.096 -22.940 1.00 84.56 99 PRO A CA 1
ATOM 730 C C . PRO A 1 99 ? -4.314 -1.311 -22.903 1.00 84.56 99 PRO A C 1
ATOM 732 O O . PRO A 1 99 ? -4.309 -0.081 -22.872 1.00 84.56 99 PRO A O 1
ATOM 735 N N . SER A 1 100 ? -3.196 -2.038 -22.865 1.00 89.44 100 SER A N 1
ATOM 736 C CA . SER A 1 100 ? -1.845 -1.463 -22.851 1.00 89.44 100 SER A CA 1
ATOM 737 C C . SER A 1 100 ? -1.635 -0.546 -24.062 1.00 89.44 100 SER A C 1
ATOM 739 O O . SER A 1 100 ? -2.037 -0.905 -25.170 1.00 89.44 100 SER A O 1
ATOM 741 N N . ASP A 1 101 ? -0.963 0.595 -23.856 1.00 93.00 101 ASP A N 1
ATOM 742 C CA . ASP A 1 101 ? -0.511 1.492 -24.936 1.00 93.00 101 ASP A CA 1
ATOM 743 C C . ASP A 1 101 ? 0.514 0.810 -25.857 1.00 93.00 101 ASP A C 1
ATOM 745 O O . ASP A 1 101 ? 0.656 1.192 -27.013 1.00 93.00 101 ASP A O 1
ATOM 749 N N . PHE A 1 102 ? 1.228 -0.196 -25.343 1.00 95.00 102 PHE A N 1
ATOM 750 C CA . PHE A 1 102 ? 2.233 -0.951 -26.085 1.00 95.00 102 PHE A CA 1
ATOM 751 C C . PHE A 1 102 ? 1.613 -2.240 -26.614 1.00 95.00 102 PHE A C 1
ATOM 753 O O . PHE A 1 102 ? 1.373 -3.176 -25.842 1.00 95.00 102 PHE A O 1
ATOM 760 N N . GLN A 1 103 ? 1.337 -2.248 -27.914 1.00 93.56 103 GLN A N 1
ATOM 761 C CA . GLN A 1 103 ? 0.834 -3.385 -28.689 1.00 93.56 103 GLN A CA 1
ATOM 762 C C . GLN A 1 103 ? 1.813 -3.679 -29.839 1.00 93.56 103 GLN A C 1
ATOM 764 O O . GLN A 1 103 ? 2.806 -2.964 -29.981 1.00 93.56 103 GLN A O 1
ATOM 769 N N . GLY A 1 104 ? 1.580 -4.767 -30.578 1.00 94.69 104 GLY A N 1
ATOM 770 C CA . GLY A 1 104 ? 2.360 -5.126 -31.769 1.00 94.69 104 GLY A CA 1
ATOM 771 C C . GLY A 1 104 ? 3.878 -5.166 -31.556 1.00 94.69 104 GLY A C 1
ATOM 772 O O . GLY A 1 104 ? 4.350 -5.681 -30.532 1.00 94.69 104 GLY A O 1
ATOM 773 N N . LEU A 1 105 ? 4.632 -4.598 -32.503 1.00 95.12 105 LEU A N 1
ATOM 774 C CA . LEU A 1 105 ? 6.1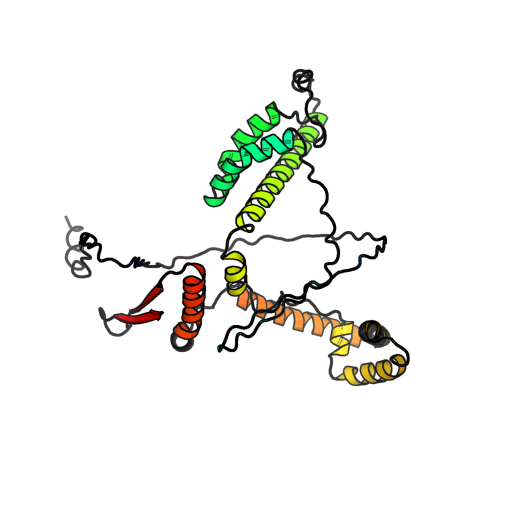02 -4.644 -32.538 1.00 95.12 105 LEU A CA 1
ATOM 775 C C . LEU A 1 105 ? 6.741 -3.957 -31.330 1.00 95.12 105 LEU A C 1
ATOM 777 O O . LEU A 1 105 ? 7.736 -4.444 -30.783 1.00 95.12 105 LEU A O 1
ATOM 781 N N . ARG A 1 106 ? 6.162 -2.842 -30.864 1.00 95.88 106 ARG A N 1
ATOM 782 C CA . ARG A 1 106 ? 6.619 -2.182 -29.628 1.00 95.88 106 ARG A CA 1
ATOM 783 C C . ARG A 1 106 ? 6.463 -3.111 -28.431 1.00 95.88 106 ARG A C 1
ATOM 785 O O . ARG A 1 106 ? 7.380 -3.248 -27.624 1.00 95.88 106 ARG A O 1
ATOM 792 N N . GLY A 1 107 ? 5.310 -3.767 -28.318 1.00 96.12 107 GLY A N 1
ATOM 793 C CA . GLY A 1 107 ? 5.041 -4.719 -27.243 1.00 96.12 107 GLY A CA 1
ATOM 794 C C . GLY A 1 107 ? 5.976 -5.932 -27.267 1.00 96.12 107 GLY A C 1
ATOM 795 O O . GLY A 1 107 ? 6.366 -6.417 -26.207 1.00 96.12 107 GLY A O 1
ATOM 796 N N . GLU A 1 108 ? 6.339 -6.425 -28.451 1.00 96.38 108 GLU A N 1
ATOM 797 C CA . GLU A 1 108 ? 7.316 -7.510 -28.629 1.00 96.38 108 GLU A CA 1
ATOM 798 C C . GLU A 1 108 ? 8.717 -7.092 -28.202 1.00 96.38 108 GLU A C 1
ATOM 800 O O . GLU A 1 108 ? 9.327 -7.778 -27.386 1.00 96.38 108 GLU A O 1
ATOM 805 N N . PHE A 1 109 ? 9.175 -5.922 -28.648 1.00 97.12 109 PHE A N 1
ATOM 806 C CA . PHE A 1 109 ? 10.475 -5.378 -28.260 1.00 97.12 109 PHE A CA 1
ATOM 807 C C . PHE A 1 109 ? 10.598 -5.202 -26.738 1.00 97.12 109 PHE A C 1
ATOM 809 O O . PHE A 1 109 ? 11.615 -5.545 -26.135 1.00 97.12 109 PHE A O 1
ATOM 816 N N . LEU A 1 110 ? 9.537 -4.715 -26.084 1.00 97.62 110 LEU A N 1
ATOM 817 C CA . LEU A 1 110 ? 9.512 -4.599 -24.624 1.00 97.62 110 LEU A CA 1
ATOM 818 C C . LEU A 1 110 ? 9.529 -5.962 -23.918 1.00 97.62 110 LEU A C 1
ATOM 820 O O . LEU A 1 110 ? 10.149 -6.087 -22.861 1.00 97.62 110 LEU A O 1
ATOM 824 N N . ARG A 1 111 ? 8.862 -6.978 -24.478 1.00 96.44 111 ARG A N 1
ATOM 825 C CA . ARG A 1 111 ? 8.884 -8.354 -23.954 1.00 96.44 111 ARG A CA 1
ATOM 826 C C . ARG A 1 111 ? 10.252 -9.012 -24.127 1.00 96.44 111 ARG A C 1
ATOM 828 O O . ARG A 1 111 ? 10.690 -9.704 -23.218 1.00 96.44 111 ARG A O 1
ATOM 835 N N . GLU A 1 112 ? 10.936 -8.765 -25.238 1.00 97.56 112 GLU A N 1
ATOM 836 C CA . GLU A 1 112 ? 12.299 -9.250 -25.481 1.00 97.56 112 GLU A CA 1
ATOM 837 C C . GLU A 1 112 ? 13.302 -8.630 -24.498 1.00 97.56 112 GLU A C 1
ATOM 839 O O . GLU A 1 112 ? 14.150 -9.323 -23.943 1.00 97.56 112 GLU A O 1
ATOM 844 N N . PHE A 1 113 ? 13.168 -7.332 -24.207 1.00 97.75 113 PHE A N 1
ATOM 845 C CA . PHE A 1 113 ? 14.022 -6.647 -23.233 1.00 97.75 113 PHE A CA 1
ATOM 846 C C . PHE A 1 113 ? 13.700 -7.000 -21.769 1.00 97.75 113 PHE A C 1
ATOM 848 O O . PHE A 1 113 ? 14.521 -6.787 -20.870 1.00 97.75 113 PHE A O 1
ATOM 855 N N . TYR A 1 114 ? 12.509 -7.540 -21.503 1.00 96.69 114 TYR A N 1
ATOM 856 C CA . TYR A 1 114 ? 12.011 -7.774 -20.150 1.00 96.69 114 TYR A CA 1
ATOM 857 C C . TYR A 1 114 ? 12.953 -8.603 -19.250 1.00 96.69 114 TYR A C 1
ATOM 859 O O . TYR A 1 114 ? 13.176 -8.167 -18.119 1.00 96.69 114 TYR A O 1
ATOM 867 N N . PRO A 1 115 ? 13.568 -9.725 -19.685 1.00 95.94 115 PRO A N 1
ATOM 868 C CA . PRO A 1 115 ? 14.500 -10.485 -18.847 1.00 95.94 115 PRO A CA 1
ATOM 869 C C . PRO A 1 115 ? 15.707 -9.658 -18.381 1.00 95.94 115 PRO A C 1
ATOM 871 O O . PRO A 1 115 ? 16.123 -9.757 -17.224 1.00 95.94 115 PRO A O 1
ATOM 874 N N . THR A 1 116 ? 16.245 -8.792 -19.245 1.00 96.62 116 THR A N 1
ATOM 875 C CA . THR A 1 116 ? 17.341 -7.870 -18.904 1.00 96.62 116 THR A CA 1
ATOM 876 C C . THR A 1 116 ? 16.899 -6.877 -17.834 1.00 96.62 116 THR A C 1
ATOM 878 O O . THR A 1 116 ? 17.596 -6.686 -16.833 1.00 96.62 116 THR A O 1
ATOM 881 N N . TYR A 1 117 ? 15.708 -6.292 -18.000 1.00 96.88 117 TYR A N 1
ATOM 882 C CA . TYR A 1 117 ? 15.120 -5.395 -17.008 1.00 96.88 117 TYR A CA 1
ATOM 883 C C . TYR A 1 117 ? 14.860 -6.093 -15.667 1.00 96.88 117 TYR A C 1
ATOM 885 O O . TYR A 1 117 ? 15.255 -5.568 -14.627 1.00 96.88 117 TYR A O 1
ATOM 893 N N . ALA A 1 118 ? 14.244 -7.278 -15.674 1.00 93.94 118 ALA A N 1
ATOM 894 C CA . ALA A 1 118 ? 13.923 -8.035 -14.467 1.00 93.94 118 ALA A CA 1
ATOM 895 C C . ALA A 1 118 ? 15.188 -8.358 -13.654 1.00 93.94 118 ALA A C 1
ATOM 897 O O . ALA A 1 118 ? 15.237 -8.089 -12.453 1.00 93.94 118 ALA A O 1
ATOM 898 N N . ASN A 1 119 ? 16.255 -8.819 -14.314 1.00 92.69 119 ASN A N 1
ATOM 899 C CA . ASN A 1 119 ? 17.547 -9.077 -13.673 1.00 92.69 119 ASN A CA 1
ATOM 900 C C . ASN A 1 119 ? 18.190 -7.809 -13.088 1.00 92.69 119 ASN A C 1
ATOM 902 O O . ASN A 1 119 ? 18.720 -7.833 -11.975 1.00 92.69 119 ASN A O 1
ATOM 906 N N . ALA A 1 120 ? 18.139 -6.685 -13.808 1.00 94.94 120 ALA A N 1
ATOM 907 C CA . ALA A 1 120 ? 18.638 -5.409 -13.298 1.00 94.94 120 ALA A CA 1
ATOM 908 C C . ALA A 1 120 ? 17.802 -4.894 -12.114 1.00 94.94 120 ALA A C 1
ATOM 910 O O . ALA A 1 120 ? 18.363 -4.348 -11.163 1.00 94.94 120 ALA A O 1
ATOM 911 N N . SER A 1 121 ? 16.481 -5.098 -12.150 1.00 93.56 121 SER A N 1
ATOM 912 C CA . SER A 1 121 ? 15.547 -4.732 -11.082 1.00 93.56 121 SER A CA 1
ATOM 913 C C . SER A 1 121 ? 15.823 -5.509 -9.803 1.00 93.56 121 SER A C 1
ATOM 915 O O . SER A 1 121 ? 15.929 -4.896 -8.744 1.00 93.56 121 SER A O 1
ATOM 917 N N . LEU A 1 122 ? 16.031 -6.826 -9.901 1.00 88.25 122 LEU A N 1
ATOM 918 C CA . LEU A 1 122 ? 16.402 -7.668 -8.759 1.00 88.25 122 LEU A CA 1
ATOM 919 C C . LEU A 1 122 ? 17.714 -7.214 -8.099 1.00 88.25 122 LEU A C 1
ATOM 921 O O . LEU A 1 122 ? 17.875 -7.338 -6.892 1.00 88.25 122 LEU A O 1
ATOM 925 N N . ARG A 1 123 ? 18.643 -6.650 -8.880 1.00 91.12 123 ARG A N 1
ATOM 926 C CA . ARG A 1 123 ? 19.937 -6.140 -8.394 1.00 91.12 123 ARG A CA 1
ATOM 927 C C . ARG A 1 123 ? 19.911 -4.665 -7.977 1.00 91.12 123 ARG A C 1
ATOM 929 O O . ARG A 1 123 ? 20.956 -4.141 -7.604 1.00 91.12 123 ARG A O 1
ATOM 936 N N . GLY A 1 124 ? 18.780 -3.965 -8.115 1.00 91.88 124 GLY A N 1
ATOM 937 C CA . GLY A 1 124 ? 18.694 -2.518 -7.871 1.00 91.88 124 GLY A CA 1
ATOM 938 C C . GLY A 1 124 ? 19.499 -1.653 -8.857 1.00 91.88 124 GLY A C 1
ATOM 939 O O . GLY A 1 124 ? 19.810 -0.503 -8.563 1.00 91.88 124 GLY A O 1
ATOM 940 N N . LYS A 1 125 ? 19.855 -2.182 -10.035 1.00 95.19 125 LYS A N 1
ATOM 941 C CA . LYS A 1 125 ? 20.753 -1.551 -11.026 1.00 95.19 125 LYS A CA 1
ATOM 942 C C . LYS A 1 125 ? 20.037 -1.131 -12.317 1.00 95.19 125 LYS A C 1
ATOM 944 O O . LYS A 1 125 ? 20.631 -1.125 -13.391 1.00 95.19 125 LYS A O 1
ATOM 949 N N . THR A 1 126 ? 18.758 -0.763 -12.236 1.00 94.12 126 THR A N 1
ATOM 950 C CA . THR A 1 126 ? 17.937 -0.428 -13.420 1.00 94.12 126 THR A CA 1
ATOM 951 C C . THR A 1 126 ? 18.373 0.844 -14.143 1.00 94.12 126 THR A C 1
ATOM 953 O O . THR A 1 126 ? 18.077 0.998 -15.319 1.00 94.12 126 THR A O 1
ATOM 956 N N . HIS A 1 127 ? 19.077 1.765 -13.482 1.00 94.06 127 HIS A N 1
ATOM 957 C CA . HIS A 1 127 ? 19.445 3.038 -14.102 1.00 94.06 127 HIS A CA 1
ATOM 958 C C . HIS A 1 127 ? 20.450 2.883 -15.258 1.00 94.06 127 HIS A C 1
ATOM 960 O O . HIS A 1 127 ? 20.332 3.595 -16.250 1.00 94.06 127 HIS A O 1
ATOM 966 N N . HIS A 1 128 ? 21.377 1.922 -15.171 1.00 94.19 128 HIS A N 1
ATOM 967 C CA . HIS A 1 128 ? 22.418 1.715 -16.186 1.00 94.19 128 HIS A CA 1
ATOM 968 C C . HIS A 1 128 ? 21.878 1.194 -17.521 1.00 94.19 128 HIS A C 1
ATOM 970 O O . HIS A 1 128 ? 22.445 1.482 -18.565 1.00 94.19 128 HIS A O 1
ATOM 976 N N . ILE A 1 129 ? 20.783 0.432 -17.498 1.00 97.12 129 ILE A N 1
ATOM 977 C CA . ILE A 1 129 ? 20.261 -0.227 -18.702 1.00 97.12 129 ILE A CA 1
ATOM 978 C C . ILE A 1 129 ? 19.403 0.703 -19.567 1.00 97.12 129 ILE A C 1
ATOM 980 O O . ILE A 1 129 ? 19.119 0.372 -20.715 1.00 97.12 129 ILE A O 1
ATOM 984 N N . TRP A 1 130 ? 18.967 1.851 -19.033 1.00 97.44 130 TRP A N 1
ATOM 985 C CA . TRP A 1 130 ? 18.033 2.729 -19.738 1.00 97.44 130 TRP A CA 1
ATOM 986 C C . TRP A 1 130 ? 18.666 3.474 -20.903 1.00 97.44 130 TRP A C 1
ATOM 988 O O . TRP A 1 130 ? 18.010 3.612 -21.928 1.00 97.44 130 TRP A O 1
ATOM 998 N N . THR A 1 131 ? 19.911 3.930 -20.768 1.00 96.19 131 THR A N 1
ATOM 999 C CA . THR A 1 131 ? 20.597 4.676 -21.831 1.00 96.19 131 THR A CA 1
ATOM 1000 C C . THR A 1 131 ? 20.692 3.832 -23.101 1.00 96.19 131 THR A C 1
ATOM 1002 O O . THR A 1 131 ? 20.156 4.217 -24.138 1.00 96.19 131 THR A O 1
ATOM 1005 N N . ASP A 1 132 ? 21.260 2.629 -22.994 1.00 96.81 132 ASP A N 1
ATOM 1006 C CA . ASP A 1 132 ? 21.412 1.711 -24.127 1.00 96.81 132 ASP A CA 1
ATOM 1007 C C . ASP A 1 132 ? 20.061 1.250 -24.679 1.00 96.81 132 ASP A C 1
ATOM 1009 O O . ASP A 1 132 ? 19.881 1.118 -25.892 1.00 96.81 132 ASP A O 1
ATOM 1013 N N . PHE A 1 133 ? 19.090 1.017 -23.791 1.00 97.75 133 PHE A N 1
ATOM 1014 C CA . PHE A 1 133 ? 17.739 0.644 -24.183 1.00 97.75 133 PHE A CA 1
ATOM 1015 C C . PHE A 1 133 ? 17.066 1.739 -25.013 1.00 97.75 133 PHE A C 1
ATOM 1017 O O . PHE A 1 133 ? 16.540 1.441 -26.083 1.00 97.75 133 PHE A O 1
ATOM 1024 N N . PHE A 1 134 ? 17.082 2.995 -24.555 1.00 97.44 134 PHE A N 1
ATOM 1025 C CA . PHE A 1 134 ? 16.394 4.079 -25.253 1.00 97.44 134 PHE A CA 1
ATOM 1026 C C . PHE A 1 134 ? 17.089 4.467 -26.551 1.00 97.44 134 PHE A C 1
ATOM 1028 O O . PHE A 1 134 ? 16.393 4.773 -27.512 1.00 97.44 134 PHE A O 1
ATOM 1035 N N . ILE A 1 135 ? 18.419 4.358 -26.635 1.00 95.44 135 ILE A N 1
ATOM 1036 C CA . ILE A 1 135 ? 19.132 4.492 -27.913 1.00 95.44 135 ILE A CA 1
ATOM 1037 C C . ILE A 1 135 ? 18.565 3.488 -28.929 1.00 95.44 135 ILE A C 1
ATOM 1039 O O . ILE A 1 135 ? 18.131 3.882 -30.008 1.00 95.44 135 ILE A O 1
ATOM 1043 N N . LYS A 1 136 ? 18.471 2.203 -28.565 1.00 96.00 136 LYS A N 1
ATOM 1044 C CA . LYS A 1 136 ? 17.921 1.158 -29.449 1.00 96.00 136 LYS A CA 1
ATOM 1045 C C . LYS A 1 136 ? 16.430 1.349 -29.737 1.00 96.00 136 LYS A C 1
ATOM 1047 O O . LYS A 1 136 ? 15.988 1.151 -30.866 1.00 96.00 136 LYS A O 1
ATOM 1052 N N . TYR A 1 137 ? 15.655 1.739 -28.726 1.00 96.19 137 TYR A N 1
ATOM 1053 C CA . TYR A 1 137 ? 14.218 1.964 -28.854 1.00 96.19 137 TYR A CA 1
ATOM 1054 C C . TYR A 1 137 ? 13.922 3.101 -29.834 1.00 96.19 137 TYR A C 1
ATOM 1056 O O . TYR A 1 137 ? 13.102 2.923 -30.725 1.00 96.19 137 TYR A O 1
ATOM 1064 N N . TRP A 1 138 ? 14.603 4.242 -29.710 1.00 94.69 138 TRP A N 1
ATOM 1065 C CA . TRP A 1 138 ? 14.358 5.406 -30.564 1.00 94.69 138 TRP A CA 1
ATOM 1066 C C . TRP A 1 138 ? 14.887 5.235 -31.993 1.00 94.69 138 TRP A C 1
ATOM 1068 O O . TRP A 1 138 ? 14.359 5.877 -32.896 1.00 94.69 138 TRP A O 1
ATOM 1078 N N . VAL A 1 139 ? 15.862 4.342 -32.213 1.00 92.12 139 VAL A N 1
ATOM 1079 C CA . VAL A 1 139 ? 16.251 3.891 -33.563 1.00 92.12 139 VAL A CA 1
ATOM 1080 C C . VAL A 1 139 ? 15.131 3.072 -34.209 1.00 92.12 139 VAL A C 1
ATOM 1082 O O . VAL A 1 139 ? 14.837 3.259 -35.383 1.00 92.12 139 VAL A O 1
ATOM 1085 N N . LYS A 1 140 ? 14.482 2.180 -33.449 1.00 92.69 140 LYS A N 1
ATOM 1086 C CA . LYS A 1 140 ? 13.427 1.294 -33.968 1.00 92.69 140 LYS A CA 1
ATOM 1087 C C . LYS A 1 140 ? 12.052 1.968 -34.060 1.00 92.69 140 LYS A C 1
ATOM 1089 O O . LYS A 1 140 ? 11.251 1.608 -34.914 1.00 92.69 140 LYS A O 1
ATOM 1094 N N . PHE A 1 141 ? 11.762 2.919 -33.176 1.00 93.94 141 PHE A N 1
ATOM 1095 C CA . PHE A 1 141 ? 10.456 3.562 -33.042 1.00 93.94 141 PHE A CA 1
ATOM 1096 C C . PHE A 1 141 ? 10.619 5.086 -33.017 1.00 93.94 141 PHE A C 1
ATOM 1098 O O . PHE A 1 141 ? 10.825 5.658 -31.942 1.00 93.94 141 PHE A O 1
ATOM 1105 N N . PRO A 1 142 ? 10.515 5.767 -34.171 1.00 93.31 142 PRO A N 1
ATOM 1106 C CA . PRO A 1 142 ? 10.680 7.214 -34.243 1.00 93.31 142 PRO A CA 1
ATOM 1107 C C . PRO A 1 142 ? 9.700 7.962 -33.330 1.00 93.31 142 PRO A C 1
ATOM 1109 O O . PRO A 1 142 ? 8.527 7.610 -33.220 1.00 93.31 142 PRO A O 1
ATOM 1112 N N . TRP A 1 143 ? 10.158 9.045 -32.698 1.00 93.12 143 TRP A N 1
ATOM 1113 C CA . TRP A 1 143 ? 9.350 9.819 -31.741 1.00 93.12 143 TRP A CA 1
ATOM 1114 C C . TRP A 1 143 ? 8.109 10.480 -32.361 1.00 93.12 143 TRP A C 1
ATOM 1116 O O . TRP A 1 143 ? 7.152 10.761 -31.644 1.00 93.12 143 TRP A O 1
ATOM 1126 N N . ARG A 1 144 ? 8.119 10.720 -33.680 1.00 91.88 144 ARG A N 1
ATOM 1127 C CA . ARG A 1 144 ? 6.973 11.265 -34.425 1.00 91.88 144 ARG A CA 1
ATOM 1128 C C . ARG A 1 144 ? 5.843 10.246 -34.594 1.00 91.88 144 ARG A C 1
ATOM 1130 O O . ARG A 1 144 ? 4.702 10.640 -34.808 1.00 91.88 144 ARG A O 1
ATOM 1137 N N . LEU A 1 145 ? 6.147 8.955 -34.469 1.00 92.06 145 LEU A N 1
ATOM 1138 C CA . LEU A 1 145 ? 5.178 7.882 -34.627 1.00 92.06 145 LEU A CA 1
ATOM 1139 C C . LEU A 1 145 ? 4.363 7.702 -33.342 1.00 92.06 145 LEU A C 1
ATOM 1141 O O . LEU A 1 145 ? 4.910 7.439 -32.262 1.00 92.06 145 LEU A O 1
ATOM 1145 N N . HIS A 1 146 ? 3.039 7.784 -33.462 1.00 92.50 146 HIS A N 1
ATOM 1146 C CA . HIS A 1 146 ? 2.126 7.635 -32.332 1.00 92.50 146 HIS A CA 1
ATOM 1147 C C . HIS A 1 146 ? 2.300 6.268 -31.639 1.00 92.50 146 HIS A C 1
ATOM 1149 O O . HIS A 1 146 ? 2.534 5.263 -32.300 1.00 92.50 146 HIS A O 1
ATOM 1155 N N . LEU A 1 147 ? 2.149 6.186 -30.305 1.00 93.25 147 LEU A N 1
ATOM 1156 C CA . LEU A 1 147 ? 2.450 4.956 -29.537 1.00 93.25 147 LEU A CA 1
ATOM 1157 C C . LEU A 1 147 ? 1.680 3.709 -29.998 1.00 93.25 147 LEU A C 1
ATOM 1159 O O . LEU A 1 147 ? 2.175 2.600 -29.835 1.00 93.25 147 LEU A O 1
ATOM 1163 N N . LYS A 1 148 ? 0.476 3.905 -30.541 1.00 92.25 148 LYS A N 1
ATOM 1164 C CA . LYS A 1 148 ? -0.399 2.830 -31.034 1.00 92.25 148 LYS A CA 1
ATOM 1165 C C . LYS A 1 148 ? -0.112 2.409 -32.479 1.00 92.25 148 LYS A C 1
ATOM 1167 O O . LYS A 1 148 ? -0.750 1.484 -32.959 1.00 92.25 148 LYS A O 1
ATOM 1172 N N . GLN A 1 149 ? 0.771 3.124 -33.170 1.00 92.44 149 GLN A N 1
ATOM 1173 C CA . GLN A 1 149 ? 1.173 2.823 -34.536 1.00 92.44 149 GLN A CA 1
ATOM 1174 C C . GLN A 1 149 ? 2.544 2.147 -34.506 1.00 92.44 149 GLN A C 1
ATOM 1176 O O . GLN A 1 149 ? 3.478 2.615 -33.836 1.00 92.44 149 GLN A O 1
ATOM 1181 N N . ASP A 1 150 ? 2.635 1.031 -35.219 1.00 90.25 150 ASP A N 1
ATOM 1182 C CA . ASP A 1 150 ? 3.888 0.335 -35.471 1.00 90.25 150 ASP A CA 1
ATOM 1183 C C . ASP A 1 150 ? 4.564 0.922 -36.717 1.00 90.25 150 ASP A C 1
ATOM 1185 O O . ASP A 1 150 ? 3.868 1.407 -37.612 1.00 90.25 150 ASP A O 1
ATOM 1189 N N . PRO A 1 151 ? 5.908 0.955 -36.752 1.00 88.69 151 PRO A N 1
ATOM 1190 C CA . PRO A 1 151 ? 6.637 1.441 -37.913 1.00 88.69 151 PRO A CA 1
ATOM 1191 C C . PRO A 1 151 ? 6.416 0.476 -39.077 1.00 88.69 151 PRO A C 1
ATOM 1193 O O . PRO A 1 151 ? 6.531 -0.739 -38.900 1.00 88.69 151 PRO A O 1
ATOM 1196 N N . ASP A 1 152 ? 6.114 1.019 -40.252 1.00 86.88 152 ASP A N 1
ATOM 1197 C CA . ASP A 1 152 ? 6.109 0.234 -41.481 1.00 86.88 152 ASP A CA 1
ATOM 1198 C C . ASP A 1 152 ? 7.568 -0.137 -41.816 1.00 86.88 152 ASP A C 1
ATOM 1200 O O . ASP A 1 152 ? 8.425 0.756 -41.808 1.00 86.88 152 ASP A O 1
ATOM 1204 N N . PRO A 1 153 ? 7.901 -1.421 -42.051 1.00 79.50 153 PRO A N 1
ATOM 1205 C CA . PRO A 1 153 ? 9.246 -1.821 -42.459 1.00 79.50 153 PRO A CA 1
ATOM 1206 C C . PRO A 1 153 ? 9.758 -1.071 -43.698 1.00 79.50 153 PRO A C 1
ATOM 1208 O O . PRO A 1 153 ? 10.971 -0.886 -43.815 1.00 79.50 153 PRO A O 1
ATOM 1211 N N . GLU A 1 154 ? 8.870 -0.610 -44.583 1.00 80.12 154 GLU A N 1
ATOM 1212 C CA . GLU A 1 154 ? 9.242 0.109 -45.808 1.00 80.12 154 GLU A CA 1
ATOM 1213 C C . GLU A 1 154 ? 9.487 1.620 -45.587 1.00 80.12 154 GLU A C 1
ATOM 1215 O O . GLU A 1 154 ? 10.210 2.238 -46.365 1.00 80.12 154 GLU A O 1
ATOM 1220 N N . ASP A 1 155 ? 8.989 2.209 -44.489 1.00 72.94 155 ASP A N 1
ATOM 1221 C CA . ASP A 1 155 ? 8.969 3.669 -44.229 1.00 72.94 155 ASP A CA 1
ATOM 1222 C C . ASP A 1 155 ? 9.995 4.124 -43.160 1.00 72.94 155 ASP A C 1
ATOM 1224 O O . ASP A 1 155 ? 9.844 5.125 -42.460 1.00 72.94 155 ASP A O 1
ATOM 1228 N N . THR A 1 156 ? 11.070 3.363 -42.946 1.00 59.09 156 THR A N 1
ATOM 1229 C CA . THR A 1 156 ? 11.968 3.595 -41.793 1.00 59.09 156 THR A CA 1
ATOM 1230 C C . THR A 1 156 ? 12.960 4.756 -41.955 1.00 59.09 156 THR A C 1
ATOM 1232 O O . THR A 1 156 ? 13.645 5.105 -40.991 1.00 59.09 156 THR A O 1
ATOM 1235 N N . THR A 1 157 ? 13.046 5.390 -43.127 1.00 58.81 157 THR A N 1
ATOM 1236 C CA . THR A 1 157 ? 14.128 6.342 -43.450 1.00 58.81 157 THR A CA 1
ATOM 1237 C C . THR A 1 157 ? 13.762 7.827 -43.332 1.00 58.81 157 THR A C 1
ATOM 1239 O O . THR A 1 157 ? 14.653 8.633 -43.052 1.00 58.81 157 THR A O 1
ATOM 1242 N N . ASP A 1 158 ? 12.484 8.212 -43.404 1.00 63.03 158 ASP A N 1
ATOM 1243 C CA . ASP A 1 158 ? 12.119 9.637 -43.527 1.00 63.03 158 ASP A CA 1
ATOM 1244 C C . ASP A 1 158 ? 11.894 10.381 -42.200 1.00 63.03 158 ASP A C 1
ATOM 1246 O O . ASP A 1 158 ? 11.925 11.615 -42.143 1.00 63.03 158 ASP A O 1
ATOM 1250 N N . TYR A 1 159 ? 11.757 9.675 -41.076 1.00 66.38 159 TYR A N 1
ATOM 1251 C CA . TYR A 1 159 ? 11.450 10.327 -39.795 1.00 66.38 159 TYR A CA 1
ATOM 1252 C C . TYR A 1 159 ? 12.654 10.999 -39.108 1.00 66.38 159 TYR A C 1
ATOM 1254 O O . TYR A 1 159 ? 12.457 11.783 -38.172 1.00 66.38 159 TYR A O 1
ATOM 1262 N N . ALA A 1 160 ? 13.887 10.704 -39.534 1.00 63.78 160 ALA A N 1
ATOM 1263 C CA . ALA A 1 160 ? 15.112 11.188 -38.888 1.00 63.78 160 ALA A CA 1
ATOM 1264 C C . ALA A 1 160 ? 15.659 12.508 -39.469 1.00 63.78 160 ALA A C 1
ATOM 1266 O O . ALA A 1 160 ? 16.365 13.224 -38.759 1.00 63.78 160 ALA A O 1
ATOM 1267 N N . SER A 1 161 ? 15.318 12.848 -40.717 1.00 63.91 161 SER A N 1
ATOM 1268 C CA . SER A 1 161 ? 16.054 13.854 -41.508 1.00 63.91 161 SER A CA 1
ATOM 1269 C C . SER A 1 161 ? 15.350 15.206 -41.668 1.00 63.91 161 SER A C 1
ATOM 1271 O O . SER A 1 161 ? 15.933 16.135 -42.225 1.00 63.91 161 SER A O 1
ATOM 1273 N N . ALA A 1 162 ? 14.111 15.356 -41.194 1.00 70.62 162 ALA A N 1
ATOM 1274 C CA . ALA A 1 162 ? 13.387 16.616 -41.342 1.00 70.62 162 ALA A CA 1
ATOM 1275 C C . ALA A 1 162 ? 13.999 17.723 -40.450 1.00 70.62 162 ALA A C 1
ATOM 1277 O O . ALA A 1 162 ? 14.197 17.489 -39.250 1.00 70.62 162 ALA A O 1
ATOM 1278 N N . PRO A 1 163 ? 14.269 18.929 -40.993 1.00 68.38 163 PRO A N 1
ATOM 1279 C CA . PRO A 1 163 ? 14.788 20.050 -40.215 1.00 68.38 163 PRO A CA 1
ATOM 1280 C C . PRO A 1 163 ? 13.815 20.409 -39.087 1.00 68.38 163 PRO A C 1
ATOM 1282 O O . PRO A 1 163 ? 12.613 20.539 -39.311 1.00 68.38 163 PRO A O 1
ATOM 1285 N N . GLN A 1 164 ? 14.339 20.539 -37.866 1.00 74.56 164 GLN A N 1
ATOM 1286 C CA . GLN A 1 164 ? 13.539 20.794 -36.669 1.00 74.56 164 GLN A CA 1
ATOM 1287 C C . GLN A 1 164 ? 13.488 22.293 -36.384 1.00 74.56 164 GLN A C 1
ATOM 1289 O O . GLN A 1 164 ? 14.516 22.960 -36.308 1.00 74.56 164 GLN A O 1
ATOM 1294 N N . THR A 1 165 ? 12.280 22.821 -36.211 1.00 85.50 165 THR A N 1
ATOM 1295 C CA . THR A 1 165 ? 12.080 24.160 -35.642 1.00 85.50 165 THR A CA 1
ATOM 1296 C C . THR A 1 165 ? 12.233 24.114 -34.114 1.00 85.50 165 THR A C 1
ATOM 1298 O O . THR A 1 165 ? 12.028 23.068 -33.496 1.00 85.50 165 THR A O 1
ATOM 1301 N N . ASP A 1 166 ? 12.522 25.240 -33.452 1.00 85.62 166 ASP A N 1
ATOM 1302 C CA . ASP A 1 166 ? 12.646 25.298 -31.977 1.00 85.62 166 ASP A CA 1
ATOM 1303 C C . ASP A 1 166 ? 11.396 24.775 -31.243 1.00 85.62 166 ASP A C 1
ATOM 1305 O O . ASP A 1 166 ? 11.475 24.127 -30.192 1.00 85.62 166 ASP A O 1
ATOM 1309 N N . LYS A 1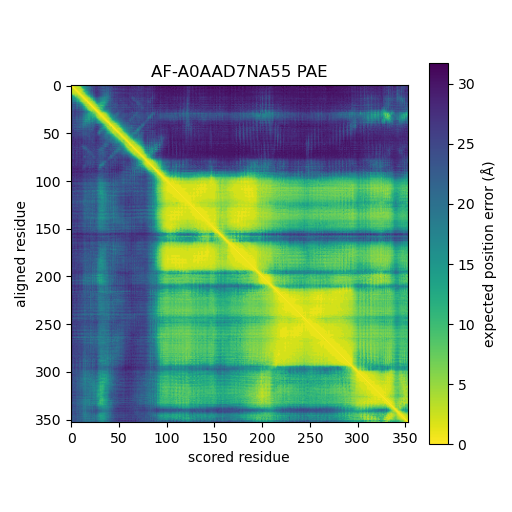 167 ? 10.213 24.993 -31.830 1.00 84.31 167 LYS A N 1
ATOM 1310 C CA . LYS A 1 167 ? 8.946 24.456 -31.312 1.00 84.31 167 LYS A CA 1
ATOM 1311 C C . LYS A 1 167 ? 8.896 22.928 -31.387 1.00 84.31 167 LYS A C 1
ATOM 1313 O O . LYS A 1 167 ? 8.376 22.289 -30.476 1.00 84.31 167 LYS A O 1
ATOM 1318 N N . GLU A 1 168 ? 9.480 22.323 -32.416 1.00 87.69 168 GLU A N 1
ATOM 1319 C CA . GLU A 1 168 ? 9.564 20.866 -32.532 1.00 87.69 168 GLU A CA 1
ATOM 1320 C C . GLU A 1 168 ? 10.551 20.251 -31.540 1.00 87.69 168 GLU A C 1
ATOM 1322 O O . GLU A 1 168 ? 10.296 19.153 -31.044 1.00 87.69 168 GLU A O 1
ATOM 1327 N N . HIS A 1 169 ? 11.634 20.950 -31.187 1.00 87.69 169 HIS A N 1
ATOM 1328 C CA . HIS A 1 169 ? 12.582 20.467 -30.179 1.00 87.69 169 HIS A CA 1
ATOM 1329 C C . HIS A 1 169 ? 11.922 20.273 -28.809 1.00 87.69 169 HIS A C 1
ATOM 1331 O O . HIS A 1 169 ? 12.110 19.234 -28.168 1.00 87.69 169 HIS A O 1
ATOM 1337 N N . THR A 1 170 ? 11.107 21.239 -28.378 1.00 88.88 170 THR A N 1
ATOM 1338 C CA . THR A 1 170 ? 10.377 21.143 -27.102 1.00 88.88 170 THR A CA 1
ATOM 1339 C C . THR A 1 170 ? 9.310 20.045 -27.135 1.00 88.88 170 THR A C 1
ATOM 1341 O O . THR A 1 170 ? 9.240 19.233 -26.209 1.00 88.88 170 THR A O 1
ATOM 1344 N N . GLY A 1 171 ? 8.546 19.937 -28.229 1.00 90.94 171 GLY A N 1
ATOM 1345 C CA . GLY A 1 171 ? 7.570 18.858 -28.424 1.00 90.94 171 GLY A CA 1
ATOM 1346 C C . GLY A 1 171 ? 8.212 17.465 -28.427 1.00 90.94 171 GLY A C 1
ATOM 1347 O O . GLY A 1 171 ? 7.726 16.552 -27.758 1.00 90.94 171 GLY A O 1
ATOM 1348 N N . LYS A 1 172 ? 9.361 17.313 -29.098 1.00 92.56 172 LYS A N 1
ATOM 1349 C CA . LYS A 1 172 ? 10.152 16.074 -29.115 1.00 92.56 172 LYS A CA 1
ATOM 1350 C C . LYS A 1 172 ? 10.543 15.642 -27.705 1.00 92.56 172 LYS A C 1
ATOM 1352 O O . LYS A 1 172 ? 10.295 14.497 -27.332 1.00 92.56 172 LYS A O 1
ATOM 1357 N N . GLN A 1 173 ? 11.116 16.547 -26.909 1.00 93.50 173 GLN A N 1
ATOM 1358 C CA . GLN A 1 173 ? 11.533 16.236 -25.538 1.00 93.50 173 GLN A CA 1
ATOM 1359 C C . GLN A 1 173 ? 10.352 15.785 -24.667 1.00 93.50 173 GLN A C 1
ATOM 1361 O O . GLN A 1 173 ? 10.475 14.805 -23.932 1.00 93.50 173 GLN A O 1
ATOM 1366 N N . GLN A 1 174 ? 9.193 16.440 -24.787 1.00 94.62 174 GLN A N 1
ATOM 1367 C CA . GLN A 1 174 ? 7.985 16.071 -24.040 1.00 94.62 174 GLN A CA 1
ATOM 1368 C C . GLN A 1 174 ? 7.454 14.686 -24.432 1.00 94.62 174 GLN A C 1
ATOM 1370 O O . GLN A 1 174 ? 7.141 13.871 -23.558 1.00 94.62 174 GLN A O 1
ATOM 1375 N N . ILE A 1 175 ? 7.377 14.394 -25.734 1.00 95.00 175 ILE A N 1
ATOM 1376 C CA . ILE A 1 175 ? 6.912 13.095 -26.241 1.00 95.00 175 ILE A CA 1
ATOM 1377 C C . ILE A 1 175 ? 7.861 11.981 -25.802 1.00 95.00 175 ILE A C 1
ATOM 1379 O O . ILE A 1 175 ? 7.402 10.942 -25.315 1.00 95.00 175 ILE A O 1
ATOM 1383 N N . MET A 1 176 ? 9.172 12.201 -25.928 1.00 96.06 176 MET A N 1
ATOM 1384 C CA . MET A 1 176 ? 10.180 11.238 -25.495 1.00 96.06 176 MET A CA 1
ATOM 1385 C C . MET A 1 176 ? 10.059 10.979 -23.992 1.00 96.06 176 MET A C 1
ATOM 1387 O O . MET A 1 176 ? 9.817 9.841 -23.602 1.00 96.06 176 MET A O 1
ATOM 1391 N N . ALA A 1 177 ? 10.082 12.020 -23.153 1.00 96.94 177 ALA A N 1
ATOM 1392 C CA . ALA A 1 177 ? 9.970 11.878 -21.700 1.00 96.94 177 ALA A CA 1
ATOM 1393 C C . ALA A 1 177 ? 8.680 11.154 -21.262 1.00 96.94 177 ALA A C 1
ATOM 1395 O O . ALA A 1 177 ? 8.717 10.262 -20.407 1.00 96.94 177 ALA A O 1
ATOM 1396 N N . SER A 1 178 ? 7.539 11.488 -21.875 1.00 96.31 178 SER A N 1
ATOM 1397 C CA . SER A 1 178 ? 6.254 10.820 -21.623 1.00 96.31 178 SER A CA 1
ATOM 1398 C C . SER A 1 178 ? 6.301 9.336 -22.001 1.00 96.31 178 SER A C 1
ATOM 1400 O O . SER A 1 178 ? 5.900 8.469 -21.218 1.00 96.31 178 SER A O 1
ATOM 1402 N N . THR A 1 179 ? 6.857 9.019 -23.171 1.00 96.88 179 THR A N 1
ATOM 1403 C CA . THR A 1 179 ? 6.989 7.641 -23.663 1.00 96.88 179 THR A CA 1
ATOM 1404 C C . THR A 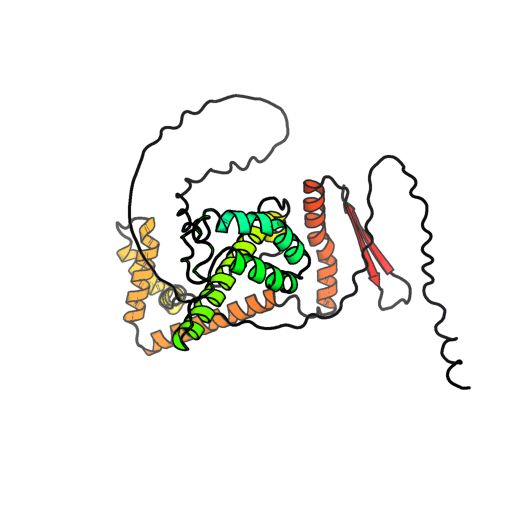1 179 ? 7.929 6.822 -22.783 1.00 96.88 179 THR A C 1
ATOM 1406 O O . THR A 1 179 ? 7.577 5.713 -22.380 1.00 96.88 179 THR A O 1
ATOM 1409 N N . GLU A 1 180 ? 9.084 7.373 -22.409 1.00 97.44 180 GLU A N 1
ATOM 1410 C CA . GLU A 1 180 ? 10.033 6.723 -21.504 1.00 97.44 180 GLU A CA 1
ATOM 1411 C C . GLU A 1 180 ? 9.398 6.414 -20.145 1.00 97.44 180 GLU A C 1
ATOM 1413 O O . GLU A 1 180 ? 9.556 5.310 -19.620 1.00 97.44 180 GLU A O 1
ATOM 1418 N N . SER A 1 181 ? 8.633 7.360 -19.588 1.00 97.62 181 SER A N 1
ATOM 1419 C CA . SER A 1 181 ? 7.895 7.170 -18.335 1.00 97.62 181 SER A CA 1
ATOM 1420 C C . SER A 1 181 ? 6.869 6.035 -18.440 1.00 97.62 181 SER A C 1
ATOM 1422 O O . SER A 1 181 ? 6.789 5.171 -17.556 1.00 97.62 181 SER A O 1
ATOM 1424 N N . LYS A 1 182 ? 6.131 5.963 -19.557 1.00 96.56 182 LYS A N 1
ATOM 1425 C CA . LYS A 1 182 ? 5.177 4.877 -19.824 1.00 96.56 182 LYS A CA 1
ATOM 1426 C C . LYS A 1 182 ? 5.867 3.520 -19.962 1.00 96.56 182 LYS A C 1
ATOM 1428 O O . LYS A 1 182 ? 5.368 2.547 -19.397 1.00 96.56 182 LYS A O 1
ATOM 1433 N N . ILE A 1 183 ? 7.008 3.447 -20.652 1.00 97.50 183 ILE A N 1
ATOM 1434 C CA . ILE A 1 183 ? 7.787 2.207 -20.820 1.00 97.50 183 ILE A CA 1
ATOM 1435 C C . ILE A 1 183 ? 8.324 1.721 -19.474 1.00 97.50 183 ILE A C 1
ATOM 1437 O O . ILE A 1 183 ? 8.106 0.564 -19.111 1.00 97.50 183 ILE A O 1
ATOM 1441 N N . LYS A 1 184 ? 8.961 2.609 -18.697 1.00 97.50 184 LYS A N 1
ATOM 1442 C CA . LYS A 1 184 ? 9.451 2.305 -17.341 1.00 97.50 184 LYS A CA 1
ATOM 1443 C C . LYS A 1 184 ? 8.321 1.779 -16.456 1.00 97.50 184 LYS A C 1
ATOM 1445 O O . LYS A 1 184 ? 8.473 0.746 -15.809 1.00 97.50 184 LYS A O 1
ATOM 1450 N N . SER A 1 185 ? 7.165 2.444 -16.480 1.00 96.25 185 SER A N 1
ATOM 1451 C CA . SER A 1 185 ? 5.971 2.018 -15.738 1.00 96.25 185 SER A CA 1
ATOM 1452 C C . SER A 1 185 ? 5.435 0.664 -16.208 1.00 96.25 185 SER A C 1
ATOM 1454 O O . SER A 1 185 ? 5.001 -0.151 -15.395 1.00 96.25 185 SER A O 1
ATOM 1456 N N . TRP A 1 186 ? 5.445 0.402 -17.518 1.00 96.19 186 TRP A N 1
ATOM 1457 C CA . TRP A 1 186 ? 5.008 -0.875 -18.075 1.00 96.19 186 TRP A CA 1
ATOM 1458 C C . TRP A 1 186 ? 5.927 -2.018 -17.638 1.00 96.19 186 TRP A C 1
ATOM 1460 O O . TRP A 1 186 ? 5.431 -2.998 -17.086 1.00 96.19 186 TRP A O 1
ATOM 1470 N N . LEU A 1 187 ? 7.246 -1.861 -17.793 1.00 96.75 187 LEU A N 1
ATOM 1471 C CA . LEU A 1 187 ? 8.240 -2.857 -17.381 1.00 96.75 187 LEU A CA 1
ATOM 1472 C C . LEU A 1 187 ? 8.195 -3.105 -15.868 1.00 96.75 187 LEU A C 1
ATOM 1474 O O . LEU A 1 187 ? 8.182 -4.257 -15.441 1.00 96.75 187 LEU A O 1
ATOM 1478 N N . GLY A 1 188 ? 8.067 -2.045 -15.063 1.00 95.06 188 GLY A N 1
ATOM 1479 C CA . GLY A 1 188 ? 7.891 -2.156 -13.614 1.00 95.06 188 GLY A CA 1
ATOM 1480 C C . GLY A 1 188 ? 6.644 -2.954 -13.231 1.00 95.06 188 GLY A C 1
ATOM 1481 O O . GLY A 1 188 ? 6.718 -3.846 -12.392 1.00 95.06 188 GLY A O 1
ATOM 1482 N N . ARG A 1 189 ? 5.504 -2.716 -13.897 1.00 93.12 189 ARG A N 1
ATOM 1483 C CA . ARG A 1 189 ? 4.287 -3.519 -13.685 1.00 93.12 189 ARG A CA 1
ATOM 1484 C C . ARG A 1 189 ? 4.474 -4.981 -14.079 1.00 93.12 189 ARG A C 1
ATOM 1486 O O . ARG A 1 189 ? 3.977 -5.839 -13.357 1.00 93.12 189 ARG A O 1
ATOM 1493 N N . GLN A 1 190 ? 5.171 -5.270 -15.181 1.00 93.06 190 GLN A N 1
ATOM 1494 C CA . GLN A 1 190 ? 5.470 -6.654 -15.569 1.00 93.06 190 GLN A CA 1
ATOM 1495 C C . GLN A 1 190 ? 6.364 -7.342 -14.532 1.00 93.06 190 GLN A C 1
ATOM 1497 O O . GLN A 1 190 ? 6.054 -8.455 -14.119 1.00 93.06 190 GLN A O 1
ATOM 1502 N N . ALA A 1 191 ? 7.404 -6.658 -14.044 1.00 91.31 191 ALA A N 1
ATOM 1503 C CA . ALA A 1 191 ? 8.305 -7.197 -13.027 1.00 91.31 191 ALA A CA 1
ATOM 1504 C C . ALA A 1 191 ? 7.582 -7.458 -11.703 1.00 91.31 191 ALA A C 1
ATOM 1506 O O . ALA A 1 191 ? 7.712 -8.544 -11.143 1.00 91.31 191 ALA A O 1
ATOM 1507 N N . SER A 1 192 ? 6.753 -6.520 -11.237 1.00 86.62 192 SER A N 1
ATOM 1508 C CA . SER A 1 192 ? 5.924 -6.728 -10.046 1.00 86.62 192 SER A CA 1
ATOM 1509 C C . SER A 1 192 ? 4.910 -7.854 -10.246 1.00 86.62 192 SER A C 1
ATOM 1511 O O . SER A 1 192 ? 4.713 -8.673 -9.352 1.00 86.62 192 SER A O 1
ATOM 1513 N N . ALA A 1 193 ? 4.278 -7.932 -11.421 1.00 86.06 193 ALA A N 1
ATOM 1514 C CA . ALA A 1 193 ? 3.322 -8.988 -11.725 1.00 86.06 193 ALA A CA 1
ATOM 1515 C C . ALA A 1 193 ? 3.987 -10.367 -11.775 1.00 86.06 193 ALA A C 1
ATOM 1517 O O . ALA A 1 193 ? 3.404 -11.312 -11.260 1.00 86.06 193 ALA A O 1
ATOM 1518 N N . ALA A 1 194 ? 5.185 -10.493 -12.349 1.00 83.69 194 ALA A N 1
ATOM 1519 C CA . ALA A 1 194 ? 5.933 -11.748 -12.379 1.00 83.69 194 ALA A CA 1
ATOM 1520 C C . ALA A 1 194 ? 6.505 -12.118 -11.005 1.00 83.69 194 ALA A C 1
ATOM 1522 O O . ALA A 1 194 ? 6.442 -13.274 -10.613 1.00 83.69 194 ALA A O 1
ATOM 1523 N N . GLY A 1 195 ? 6.999 -11.137 -10.243 1.00 74.00 195 GLY A N 1
ATOM 1524 C CA . GLY A 1 195 ? 7.481 -11.352 -8.878 1.00 74.00 195 GLY A CA 1
ATOM 1525 C C . GLY A 1 195 ? 6.373 -11.782 -7.912 1.00 74.00 195 GLY A C 1
ATOM 1526 O O . GLY A 1 195 ? 6.640 -12.498 -6.954 1.00 74.00 195 GLY A O 1
ATOM 1527 N N . MET A 1 196 ? 5.122 -11.385 -8.167 1.00 64.31 196 MET A N 1
ATOM 1528 C CA . MET A 1 196 ? 3.962 -11.832 -7.388 1.00 64.31 196 MET A CA 1
ATOM 1529 C C . MET A 1 196 ? 3.327 -13.116 -7.935 1.00 64.31 196 MET A C 1
ATOM 1531 O O . MET A 1 196 ? 2.888 -13.959 -7.156 1.00 64.31 196 MET A O 1
ATOM 1535 N N . LYS A 1 197 ? 3.268 -13.295 -9.261 1.00 66.44 197 LYS A N 1
ATOM 1536 C CA . LYS A 1 197 ? 2.747 -14.514 -9.892 1.00 66.44 197 LYS A CA 1
ATOM 1537 C C . LYS A 1 197 ? 3.784 -15.627 -9.800 1.00 66.44 197 LYS A C 1
ATOM 1539 O O . LYS A 1 197 ? 4.569 -15.831 -10.717 1.00 66.44 197 LYS A O 1
ATOM 1544 N N . GLY A 1 198 ? 3.737 -16.362 -8.698 1.00 69.00 198 GLY A N 1
ATOM 1545 C CA . GLY A 1 198 ? 4.542 -17.564 -8.502 1.00 69.00 198 GLY A CA 1
ATOM 1546 C C . GLY A 1 198 ? 5.548 -17.462 -7.368 1.00 69.00 198 GLY A C 1
ATOM 1547 O O . GLY A 1 198 ? 6.216 -18.452 -7.109 1.00 69.00 198 GLY A O 1
ATOM 1548 N N . ASN A 1 199 ? 5.635 -16.330 -6.659 1.00 77.25 199 ASN A N 1
ATOM 1549 C CA . ASN A 1 199 ? 6.281 -16.337 -5.353 1.00 77.25 199 ASN A CA 1
ATOM 1550 C C . ASN A 1 199 ? 5.344 -17.059 -4.376 1.00 77.25 199 ASN A C 1
ATOM 1552 O O . ASN A 1 199 ? 4.308 -16.496 -4.000 1.00 77.25 199 ASN A O 1
ATOM 1556 N N . PRO A 1 200 ? 5.676 -18.290 -3.964 1.00 78.62 200 PRO A N 1
ATOM 1557 C CA . PRO A 1 200 ? 4.751 -19.096 -3.190 1.00 78.62 200 PRO A CA 1
ATOM 1558 C C . PRO A 1 200 ? 4.686 -18.585 -1.727 1.00 78.62 200 PRO A C 1
ATOM 1560 O O . PRO A 1 200 ? 3.745 -18.882 -0.994 1.00 78.62 200 PRO A O 1
ATOM 1563 N N . TRP A 1 201 ? 5.591 -17.662 -1.368 1.00 79.19 201 TRP A N 1
ATOM 1564 C CA . TRP A 1 201 ? 5.644 -16.928 -0.106 1.00 79.19 201 TRP A CA 1
ATOM 1565 C C . TRP A 1 201 ? 4.819 -15.642 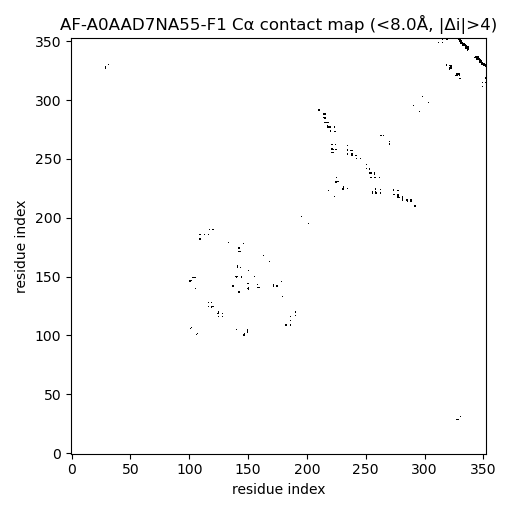-0.075 1.00 79.19 201 TRP A C 1
ATOM 1567 O O . TRP A 1 201 ? 4.644 -15.076 1.000 1.00 79.19 201 TRP A O 1
ATOM 1577 N N . ALA A 1 202 ? 4.333 -15.130 -1.212 1.00 78.69 202 ALA A N 1
ATOM 1578 C CA . ALA A 1 202 ? 3.764 -13.779 -1.277 1.00 78.69 202 ALA A CA 1
ATOM 1579 C C . ALA A 1 202 ? 2.574 -13.574 -0.321 1.00 78.69 202 ALA A C 1
ATOM 1581 O O . ALA A 1 202 ? 2.517 -12.567 0.384 1.00 78.69 202 ALA A O 1
ATOM 1582 N N . GLU A 1 203 ? 1.651 -14.537 -0.254 1.00 76.81 203 GLU A N 1
ATOM 1583 C CA . GLU A 1 203 ? 0.497 -14.475 0.655 1.00 76.81 203 GLU A CA 1
ATOM 1584 C C . GLU A 1 203 ? 0.906 -14.578 2.126 1.00 76.81 203 GLU A C 1
ATOM 1586 O O . GLU A 1 203 ? 0.299 -13.943 2.985 1.00 76.81 203 GLU A O 1
ATOM 1591 N N . TRP A 1 204 ? 1.951 -15.347 2.428 1.00 76.44 204 TRP A N 1
ATOM 1592 C CA . TRP A 1 204 ? 2.451 -15.505 3.788 1.00 76.44 204 TRP A CA 1
ATOM 1593 C C . TRP A 1 204 ? 3.239 -14.273 4.257 1.00 76.44 204 TRP A C 1
ATOM 1595 O O . TRP A 1 204 ? 2.928 -13.721 5.308 1.00 76.44 204 TRP A O 1
ATOM 1605 N N . LEU A 1 205 ? 4.157 -13.746 3.437 1.00 76.62 205 LEU A N 1
ATOM 1606 C CA . LEU A 1 205 ? 4.870 -12.488 3.708 1.00 76.62 205 LEU A CA 1
ATOM 1607 C C . LEU A 1 205 ? 3.907 -11.309 3.869 1.00 76.62 205 LEU A C 1
ATOM 1609 O O . LEU A 1 205 ? 4.098 -10.454 4.729 1.00 76.62 205 LEU A O 1
ATOM 1613 N N . LYS A 1 206 ? 2.825 -11.280 3.086 1.00 74.94 206 LYS A N 1
ATOM 1614 C CA . LYS A 1 206 ? 1.769 -10.276 3.236 1.00 74.94 206 LYS A CA 1
ATOM 1615 C C . LYS A 1 206 ? 1.078 -10.352 4.600 1.00 74.94 206 LYS A C 1
ATOM 1617 O O . LYS A 1 206 ? 0.694 -9.310 5.117 1.00 74.94 206 LYS A O 1
ATOM 1622 N N . ARG A 1 207 ? 0.928 -11.544 5.190 1.00 73.94 207 ARG A N 1
ATOM 1623 C CA . ARG A 1 207 ? 0.384 -11.705 6.553 1.00 73.94 207 ARG A CA 1
ATOM 1624 C C . ARG A 1 207 ? 1.358 -11.228 7.627 1.00 73.94 207 ARG A C 1
ATOM 1626 O O . ARG A 1 207 ? 0.897 -10.730 8.641 1.00 73.94 207 ARG A O 1
ATOM 1633 N N . LEU A 1 208 ? 2.665 -11.365 7.396 1.00 71.75 208 LEU A N 1
ATOM 1634 C CA . LEU A 1 208 ? 3.699 -10.899 8.326 1.00 71.75 208 LEU A CA 1
ATOM 1635 C C . LEU A 1 208 ? 3.863 -9.377 8.306 1.00 71.75 208 LEU A C 1
ATOM 1637 O O . LEU A 1 208 ? 4.062 -8.771 9.349 1.00 71.75 208 LEU A O 1
ATOM 1641 N N . HIS A 1 209 ? 3.798 -8.762 7.121 1.00 66.38 209 HIS A N 1
ATOM 1642 C CA . HIS A 1 209 ? 4.033 -7.323 6.954 1.00 66.38 209 HIS A CA 1
ATOM 1643 C C . HIS A 1 209 ? 2.782 -6.460 7.089 1.00 66.38 209 HIS A C 1
ATOM 1645 O O . HIS A 1 209 ? 2.906 -5.241 7.168 1.00 66.38 209 HIS A O 1
ATOM 1651 N N . ALA A 1 210 ? 1.581 -7.038 7.024 1.00 62.66 210 ALA A N 1
ATOM 1652 C CA . ALA A 1 210 ? 0.379 -6.242 7.187 1.00 62.66 210 ALA A CA 1
ATOM 1653 C C . ALA A 1 210 ? 0.318 -5.757 8.645 1.00 62.66 210 ALA A C 1
ATOM 1655 O O . ALA A 1 210 ? 0.151 -6.605 9.527 1.00 62.66 210 ALA A O 1
ATOM 1656 N N . PRO A 1 211 ? 0.397 -4.436 8.925 1.00 62.41 211 PRO A N 1
ATOM 1657 C CA . PRO A 1 211 ? -0.117 -3.944 10.195 1.00 62.41 211 PRO A CA 1
ATOM 1658 C C . PRO A 1 211 ? -1.534 -4.504 10.344 1.00 62.41 211 PRO A C 1
ATOM 1660 O O . PRO A 1 211 ? -2.262 -4.646 9.355 1.00 62.41 211 PRO A O 1
ATOM 1663 N N . GLN A 1 212 ? -1.901 -4.923 11.552 1.00 64.25 212 GLN A N 1
ATOM 1664 C CA . GLN A 1 212 ? -3.214 -5.504 11.822 1.00 64.25 212 GLN A CA 1
ATOM 1665 C C . GLN A 1 212 ? -4.302 -4.447 11.552 1.00 64.25 212 GLN A C 1
ATOM 1667 O O . GLN A 1 212 ? -4.701 -3.708 12.443 1.00 64.25 212 GLN A O 1
ATOM 1672 N N . GLY A 1 213 ? -4.761 -4.344 10.303 1.00 73.62 213 GLY A N 1
ATOM 1673 C CA . GLY A 1 213 ? -5.759 -3.369 9.876 1.00 73.62 213 GLY A CA 1
ATOM 1674 C C . GLY A 1 213 ? -5.363 -2.568 8.635 1.00 73.62 213 GLY A C 1
ATOM 1675 O O . GLY A 1 213 ? -4.216 -2.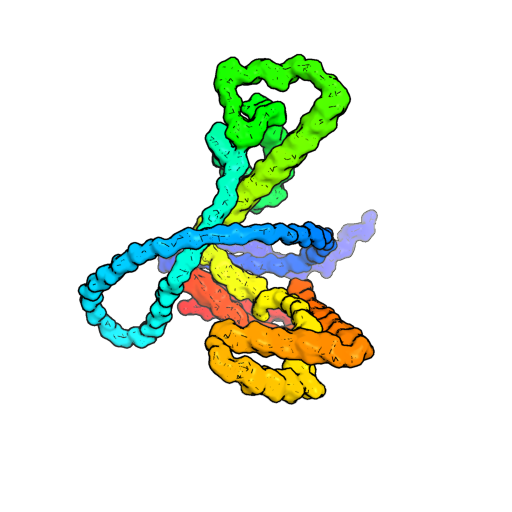525 8.204 1.00 73.62 213 GLY A O 1
ATOM 1676 N N . ASN A 1 214 ? -6.359 -1.930 8.025 1.00 81.94 214 ASN A N 1
ATOM 1677 C CA . ASN A 1 214 ? -6.106 -0.898 7.023 1.00 81.94 214 ASN A CA 1
ATOM 1678 C C . ASN A 1 214 ? -5.705 0.400 7.728 1.00 81.94 214 ASN A C 1
ATOM 1680 O O . ASN A 1 214 ? -6.126 0.619 8.863 1.00 81.94 214 ASN A O 1
ATOM 1684 N N . ALA A 1 215 ? -5.009 1.289 7.011 1.00 86.31 215 ALA A N 1
ATOM 1685 C CA . ALA A 1 215 ? -4.776 2.645 7.488 1.00 86.31 215 ALA A CA 1
ATOM 1686 C C . ALA A 1 215 ? -6.103 3.273 7.967 1.00 86.31 215 ALA A C 1
ATOM 1688 O O . ALA A 1 215 ? -7.114 3.184 7.246 1.00 86.31 215 ALA A O 1
ATOM 1689 N N . PRO A 1 216 ? -6.121 3.854 9.177 1.00 90.81 216 PRO A N 1
ATOM 1690 C CA . PRO A 1 216 ? -7.316 4.437 9.756 1.00 90.81 216 PRO A CA 1
ATOM 1691 C C . PRO A 1 216 ? -7.842 5.524 8.822 1.00 90.81 216 PRO A C 1
ATOM 1693 O O . PRO A 1 216 ? -7.101 6.372 8.331 1.00 90.81 216 PRO A O 1
ATOM 1696 N N . LYS A 1 217 ? -9.136 5.457 8.513 1.00 94.88 217 LYS A N 1
ATOM 1697 C CA . LYS A 1 217 ? -9.788 6.460 7.672 1.00 94.88 217 LYS A CA 1
ATOM 1698 C C . LYS A 1 217 ? -10.422 7.507 8.565 1.00 94.88 217 LYS A C 1
ATOM 1700 O O . LYS A 1 217 ? -11.136 7.148 9.499 1.00 94.88 217 LYS A O 1
ATOM 1705 N N . LYS A 1 218 ? -10.245 8.780 8.212 1.00 94.44 218 LYS A N 1
ATOM 1706 C CA . LYS A 1 218 ? -10.982 9.890 8.817 1.00 94.44 218 LYS A CA 1
ATOM 1707 C C . LYS A 1 218 ? -12.481 9.618 8.751 1.00 94.44 218 LYS A C 1
ATOM 1709 O O . LYS A 1 218 ? -13.026 9.417 7.660 1.00 94.44 218 LYS A O 1
ATOM 1714 N N . LEU A 1 219 ? -13.137 9.603 9.910 1.00 94.31 219 LEU A N 1
ATOM 1715 C CA . LEU A 1 219 ? -14.590 9.535 9.963 1.00 94.31 219 LEU A CA 1
ATOM 1716 C C . LEU A 1 219 ? -15.169 10.835 9.406 1.00 94.31 219 LEU A C 1
ATOM 1718 O O . LEU A 1 219 ? -14.667 11.929 9.659 1.00 94.31 219 LEU A O 1
ATOM 1722 N N . ALA A 1 220 ? -16.241 10.721 8.627 1.00 94.94 220 ALA A N 1
ATOM 1723 C CA . ALA A 1 220 ? -16.978 11.904 8.207 1.00 94.94 220 ALA A CA 1
ATOM 1724 C C . ALA A 1 220 ? -17.636 12.560 9.434 1.00 94.94 220 ALA A C 1
ATOM 1726 O O . ALA A 1 220 ? -18.061 11.858 10.350 1.00 94.94 220 ALA A O 1
ATOM 1727 N N . SER A 1 221 ? -17.789 13.888 9.449 1.00 94.56 221 SER A N 1
ATOM 1728 C CA . SER A 1 221 ? -18.327 14.609 10.618 1.00 94.56 221 SER A CA 1
ATOM 1729 C C . SER A 1 221 ? -19.711 14.108 11.055 1.00 94.56 221 SER A C 1
ATOM 1731 O O . SER A 1 221 ? -20.001 14.049 12.242 1.00 94.56 221 SER A O 1
ATOM 1733 N N . ASN A 1 222 ? -20.554 13.668 10.113 1.00 96.25 222 ASN A N 1
ATOM 1734 C CA . ASN A 1 222 ? -21.844 13.055 10.442 1.00 96.25 222 ASN A CA 1
ATOM 1735 C C . ASN A 1 222 ? -21.699 11.674 11.106 1.00 96.25 222 ASN A C 1
ATOM 1737 O O . ASN A 1 222 ? -22.541 11.305 11.912 1.00 96.25 222 ASN A O 1
ATOM 1741 N N . GLN A 1 223 ? -20.652 10.907 10.794 1.00 97.19 223 GLN A N 1
ATOM 1742 C CA . GLN A 1 223 ? -20.363 9.634 11.460 1.00 97.19 223 GLN A CA 1
ATOM 1743 C C . GLN A 1 223 ? -19.800 9.850 12.867 1.00 97.19 223 GLN A C 1
ATOM 1745 O O . GLN A 1 223 ? -20.210 9.132 13.774 1.00 97.19 223 GLN A O 1
ATOM 1750 N N . ALA A 1 224 ? -18.932 10.849 13.056 1.00 96.62 224 ALA A N 1
ATOM 1751 C CA . ALA A 1 224 ? -18.475 11.260 14.385 1.00 96.62 224 ALA A CA 1
ATOM 1752 C C . ALA A 1 224 ? -19.669 11.693 15.258 1.00 96.62 224 ALA A C 1
ATOM 1754 O O . ALA A 1 224 ? -19.872 11.160 16.345 1.00 96.62 224 ALA A O 1
ATOM 1755 N N . TYR A 1 225 ? -20.565 12.522 14.709 1.00 97.56 225 TYR A N 1
ATOM 1756 C CA . TYR A 1 225 ? -21.811 12.933 15.368 1.00 97.56 225 TYR A CA 1
ATOM 1757 C C . TYR A 1 225 ? -22.706 11.744 15.780 1.00 97.56 225 TYR A C 1
ATOM 1759 O O . TYR A 1 225 ? -23.307 11.758 16.848 1.00 97.56 225 TYR A O 1
ATOM 1767 N N . MET A 1 226 ? -22.768 10.673 14.976 1.00 97.25 226 MET A N 1
ATOM 1768 C CA . MET A 1 226 ? -23.514 9.449 15.323 1.00 97.25 226 MET A CA 1
ATOM 1769 C C . MET A 1 226 ? -22.918 8.661 16.495 1.00 97.25 226 MET A C 1
ATOM 1771 O O . MET A 1 226 ? -23.640 7.892 17.137 1.00 97.25 226 MET A O 1
ATOM 1775 N N . GLN A 1 227 ? -21.602 8.752 16.691 1.00 97.06 227 GLN A N 1
ATOM 1776 C CA . GLN A 1 227 ? -20.870 8.016 17.723 1.00 97.06 227 GLN A CA 1
ATOM 1777 C C . GLN A 1 227 ? -20.762 8.812 19.028 1.00 97.06 227 GLN A C 1
ATOM 1779 O O . GLN A 1 227 ? -20.663 8.198 20.090 1.00 97.06 227 GLN A O 1
ATOM 1784 N N . HIS A 1 228 ? -20.857 10.140 18.946 1.00 97.25 228 HIS A N 1
ATOM 1785 C CA . HIS A 1 228 ? -20.778 11.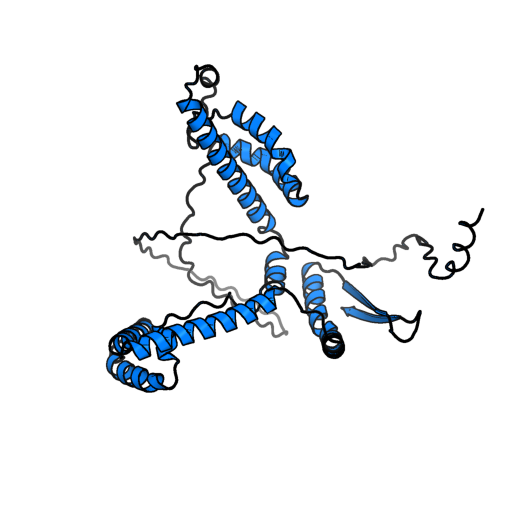053 20.079 1.00 97.25 228 HIS A CA 1
ATOM 1786 C C . HIS A 1 228 ? -21.874 10.787 21.126 1.00 97.25 228 HIS A C 1
ATOM 1788 O O . HIS A 1 228 ? -23.051 10.622 20.791 1.00 97.25 228 HIS A O 1
ATOM 1794 N N . THR A 1 229 ? -21.504 10.778 22.409 1.00 97.50 229 THR A N 1
ATOM 1795 C CA . THR A 1 229 ? -22.388 10.411 23.531 1.00 97.50 229 THR A CA 1
ATOM 1796 C C . THR A 1 229 ? -23.631 11.289 23.622 1.00 97.50 229 THR A C 1
ATOM 1798 O O . THR A 1 229 ? -24.731 10.765 23.787 1.00 97.50 229 THR A O 1
ATOM 1801 N N . ASP A 1 230 ? -23.467 12.599 23.434 1.00 97.38 230 ASP A N 1
ATOM 1802 C CA . ASP A 1 230 ? -24.544 13.584 23.603 1.00 97.38 230 ASP A CA 1
ATOM 1803 C C . ASP A 1 230 ? -25.648 13.459 22.541 1.00 97.38 230 ASP A C 1
ATOM 1805 O O . ASP A 1 230 ? -26.817 13.723 22.814 1.00 97.38 230 ASP A O 1
ATOM 1809 N N . PHE A 1 231 ? -25.295 13.039 21.322 1.00 97.62 231 PHE A N 1
ATOM 1810 C CA . PHE A 1 231 ? -26.203 13.062 20.168 1.00 97.62 231 PHE A CA 1
ATOM 1811 C C . PHE A 1 231 ? -26.664 11.671 19.729 1.00 97.62 231 PHE A C 1
ATOM 1813 O O . PHE A 1 231 ? -27.642 11.542 18.989 1.00 97.62 231 PHE A O 1
ATOM 1820 N N . LYS A 1 232 ? -26.012 10.608 20.215 1.00 97.81 232 LYS A N 1
ATOM 1821 C CA . LYS A 1 232 ? -26.327 9.219 19.862 1.00 97.81 232 LYS A CA 1
ATOM 1822 C C . LYS A 1 232 ? -27.793 8.856 20.116 1.00 97.81 232 LYS A C 1
ATOM 1824 O O . LYS A 1 232 ? -28.386 8.172 19.282 1.00 97.81 232 LYS A O 1
ATOM 1829 N N . ALA A 1 233 ? -28.371 9.312 21.231 1.00 98.19 233 ALA A N 1
ATOM 1830 C CA . ALA A 1 233 ? -29.775 9.061 21.568 1.00 98.19 233 ALA A CA 1
ATOM 1831 C C . ALA A 1 233 ? -30.731 9.756 20.582 1.00 98.19 233 ALA A C 1
ATOM 1833 O O . ALA A 1 233 ? -31.586 9.098 19.997 1.00 98.19 233 ALA A O 1
ATOM 1834 N N . LYS A 1 234 ? -30.498 11.047 20.305 1.00 97.94 234 LYS A N 1
ATOM 1835 C CA . LYS A 1 234 ? -31.273 11.852 19.345 1.00 97.94 234 LYS A CA 1
ATOM 1836 C C . LYS A 1 234 ? -31.254 11.252 17.934 1.00 97.94 234 LYS A C 1
ATOM 1838 O O . LYS A 1 234 ? -32.275 11.184 17.257 1.00 97.94 234 LYS A O 1
ATOM 1843 N N . VAL A 1 235 ? -30.089 10.772 17.487 1.00 98.12 235 VAL A N 1
ATOM 1844 C CA . VAL A 1 235 ? -29.958 10.087 16.191 1.00 98.12 235 VAL A CA 1
ATOM 1845 C C . VAL A 1 235 ? -30.710 8.753 16.183 1.00 98.12 235 VAL A C 1
ATOM 1847 O O . VAL A 1 235 ? -31.290 8.401 15.157 1.00 98.12 235 VAL A O 1
ATOM 1850 N N . ALA A 1 236 ? -30.675 7.991 17.281 1.00 98.06 236 ALA A N 1
ATOM 1851 C CA . ALA A 1 236 ? -31.351 6.697 17.375 1.00 98.06 236 ALA A CA 1
ATOM 1852 C C . ALA A 1 236 ? -32.878 6.843 17.322 1.00 98.06 236 ALA A C 1
ATOM 1854 O O . ALA A 1 236 ? -33.516 6.109 16.576 1.00 98.06 236 ALA A O 1
ATOM 1855 N N . GLU A 1 237 ? -33.430 7.831 18.026 1.00 98.19 237 GLU A N 1
ATOM 1856 C CA . GLU A 1 237 ? -34.859 8.160 18.014 1.00 98.19 237 GLU A CA 1
ATOM 1857 C C . GLU A 1 237 ? -35.348 8.492 16.594 1.00 98.19 237 GLU A C 1
ATOM 1859 O O . GLU A 1 237 ? -36.183 7.780 16.037 1.00 98.19 237 GLU A O 1
ATOM 1864 N N . MET A 1 238 ? -34.721 9.472 15.935 1.00 97.81 238 MET A N 1
ATOM 1865 C CA . MET A 1 238 ? -35.066 9.859 14.557 1.00 97.81 238 MET A CA 1
ATOM 1866 C C . MET A 1 238 ? -34.845 8.729 13.539 1.00 97.81 238 MET A C 1
ATOM 1868 O O . MET A 1 238 ? -35.515 8.649 12.506 1.00 97.81 238 MET A O 1
ATOM 1872 N N . PHE A 1 239 ? -33.868 7.854 13.786 1.00 98.25 239 PHE A N 1
ATOM 1873 C CA . PHE A 1 239 ? -33.645 6.678 12.952 1.00 98.25 239 PHE A CA 1
ATOM 1874 C C . PHE A 1 239 ? -34.757 5.639 13.129 1.00 98.25 239 PHE A C 1
ATOM 1876 O O . PHE A 1 239 ? -35.199 5.057 12.138 1.00 98.25 239 PHE A O 1
ATOM 1883 N N . ASP A 1 240 ? -35.223 5.419 14.357 1.00 98.00 240 ASP A N 1
ATOM 1884 C CA . ASP A 1 240 ? -36.275 4.454 14.667 1.00 98.00 240 ASP A CA 1
ATOM 1885 C C . ASP A 1 240 ? -37.633 4.850 14.085 1.00 98.00 240 ASP A C 1
ATOM 1887 O O . ASP A 1 240 ? -38.385 3.973 13.659 1.00 98.00 240 ASP A O 1
ATOM 1891 N N . GLU A 1 241 ? -37.904 6.146 13.956 1.00 97.12 241 GLU A N 1
ATOM 1892 C CA . GLU A 1 241 ? -39.070 6.651 13.226 1.00 97.12 241 GLU A CA 1
ATOM 1893 C C . GLU A 1 241 ? -38.974 6.358 11.721 1.00 97.12 241 GLU A C 1
ATOM 1895 O O . GLU A 1 241 ? -39.931 5.906 11.091 1.00 97.12 241 GLU A O 1
ATOM 1900 N N . ARG A 1 242 ? -37.794 6.576 11.125 1.00 97.38 242 ARG A N 1
ATOM 1901 C CA . ARG A 1 242 ? -37.595 6.475 9.669 1.00 97.38 242 ARG A CA 1
ATOM 1902 C C . ARG A 1 242 ? -37.235 5.080 9.165 1.00 97.38 242 ARG A C 1
ATOM 1904 O O . ARG A 1 242 ? -37.210 4.870 7.954 1.00 97.38 242 ARG A O 1
ATOM 1911 N N . LYS A 1 243 ? -36.930 4.119 10.044 1.00 97.56 243 LYS A N 1
ATOM 1912 C CA . LYS A 1 243 ? -36.570 2.748 9.629 1.00 97.56 243 LYS A CA 1
ATOM 1913 C C . LYS A 1 243 ? -37.771 1.933 9.135 1.00 97.56 243 LYS A C 1
ATOM 1915 O O . LYS A 1 243 ? -37.568 0.906 8.486 1.00 97.56 243 LYS A O 1
ATOM 1920 N N . ALA A 1 244 ? -39.001 2.346 9.449 1.00 96.62 244 ALA A N 1
ATOM 1921 C CA . ALA A 1 244 ? -40.208 1.608 9.089 1.00 96.62 244 ALA A CA 1
ATOM 1922 C C . ALA A 1 244 ? -40.336 1.456 7.561 1.00 96.62 244 ALA A C 1
ATOM 1924 O O . ALA A 1 244 ? -40.285 2.429 6.815 1.00 96.62 244 ALA A O 1
ATOM 1925 N N . GLY A 1 245 ? -40.472 0.214 7.085 1.00 95.06 245 GLY A N 1
ATOM 1926 C CA . GLY A 1 245 ? -40.604 -0.093 5.653 1.00 95.06 245 GLY A CA 1
ATOM 1927 C C . GLY A 1 245 ? -39.310 0.010 4.832 1.00 95.06 245 GLY A C 1
ATOM 1928 O O . GLY A 1 245 ? -39.337 -0.213 3.623 1.00 95.06 245 GLY A O 1
ATOM 1929 N N . VAL A 1 246 ? -38.166 0.302 5.459 1.00 97.38 246 VAL A N 1
ATOM 1930 C CA . VAL A 1 246 ? -36.873 0.400 4.771 1.00 97.38 246 VAL A CA 1
ATOM 1931 C C . VAL A 1 246 ? -36.195 -0.970 4.700 1.00 97.38 246 VAL A C 1
ATOM 1933 O O . VAL A 1 246 ? -36.125 -1.709 5.681 1.00 97.38 246 VAL A O 1
ATOM 1936 N N . SER A 1 247 ? -35.638 -1.316 3.535 1.00 97.31 247 SER A N 1
ATOM 1937 C CA . SER A 1 247 ? -34.900 -2.574 3.376 1.00 97.31 247 SER A CA 1
ATOM 1938 C C . SER A 1 247 ? -33.609 -2.597 4.206 1.00 97.31 247 SER A C 1
ATOM 1940 O O . SER A 1 247 ? -32.930 -1.580 4.354 1.00 97.31 247 SER A O 1
ATOM 1942 N N . ALA A 1 248 ? -33.188 -3.781 4.668 1.00 96.38 248 ALA A N 1
ATOM 1943 C CA . ALA A 1 248 ? -31.963 -3.942 5.464 1.00 96.38 248 ALA A CA 1
ATOM 1944 C C . ALA A 1 248 ? -30.709 -3.333 4.798 1.00 96.38 248 ALA A C 1
ATOM 1946 O O . ALA A 1 248 ? -29.842 -2.784 5.474 1.00 96.38 248 ALA A O 1
ATOM 1947 N N . LYS A 1 249 ? -30.635 -3.366 3.458 1.00 94.88 249 LYS A N 1
ATOM 1948 C CA . LYS A 1 249 ? -29.530 -2.774 2.682 1.00 94.88 249 LYS A CA 1
ATOM 1949 C C . LYS A 1 249 ? -29.510 -1.241 2.731 1.00 94.88 249 LYS A C 1
ATOM 1951 O O . LYS A 1 249 ? -28.453 -0.649 2.536 1.00 94.88 249 LYS A O 1
ATOM 1956 N N . GLN A 1 250 ? -30.653 -0.601 2.969 1.00 97.06 250 GLN A N 1
ATOM 1957 C CA . GLN A 1 250 ? -30.805 0.856 2.994 1.00 97.06 250 GLN A CA 1
ATOM 1958 C C . GLN A 1 250 ? -30.714 1.446 4.406 1.00 97.06 250 GLN A C 1
ATOM 1960 O O . GLN A 1 250 ? -30.466 2.643 4.526 1.00 97.06 250 GLN A O 1
ATOM 1965 N N . LEU A 1 251 ? -30.842 0.634 5.464 1.00 96.56 251 LEU A N 1
ATOM 1966 C CA . LEU A 1 251 ? -30.823 1.105 6.857 1.00 96.56 251 LEU A CA 1
ATOM 1967 C C . LEU A 1 251 ? -29.576 1.935 7.194 1.00 96.56 251 LEU A C 1
ATOM 1969 O O . LEU A 1 251 ? -29.689 2.998 7.800 1.00 96.56 251 LEU A O 1
ATOM 1973 N N . LEU A 1 252 ? -28.391 1.503 6.748 1.00 96.12 252 LEU A N 1
ATOM 1974 C CA . LEU A 1 252 ? -27.153 2.256 6.977 1.00 96.12 252 LEU A CA 1
ATOM 1975 C C . LEU A 1 252 ? -27.193 3.640 6.311 1.00 96.12 252 LEU A C 1
ATOM 1977 O O . LEU A 1 252 ? -26.751 4.624 6.903 1.00 96.12 252 LEU A O 1
ATOM 1981 N N . ASN A 1 253 ? -27.745 3.720 5.098 1.00 96.69 253 ASN A N 1
ATOM 1982 C CA . ASN A 1 253 ? -27.877 4.981 4.376 1.00 96.69 253 ASN A CA 1
ATOM 1983 C C . ASN A 1 253 ? -28.897 5.905 5.053 1.00 96.69 253 ASN A C 1
ATOM 1985 O O . ASN A 1 253 ? -28.619 7.086 5.226 1.00 96.69 253 ASN A O 1
ATOM 1989 N N . VAL A 1 254 ? -30.039 5.367 5.495 1.00 98.00 254 VAL A N 1
ATOM 1990 C CA . VAL A 1 254 ? -31.048 6.139 6.239 1.00 98.00 254 VAL A CA 1
ATOM 1991 C C . VAL A 1 254 ? -30.446 6.722 7.512 1.00 98.00 254 VAL A C 1
ATOM 1993 O O . VAL A 1 254 ? -30.575 7.920 7.746 1.00 98.00 254 VAL A O 1
ATOM 1996 N N . ARG A 1 255 ? -29.698 5.925 8.281 1.00 97.75 255 ARG A N 1
ATOM 1997 C CA . ARG A 1 255 ? -29.021 6.404 9.492 1.00 97.75 255 ARG A CA 1
ATOM 1998 C C . ARG A 1 255 ? -28.009 7.517 9.200 1.00 97.75 255 ARG A C 1
ATOM 2000 O O . ARG A 1 255 ? -27.982 8.520 9.905 1.00 97.75 255 ARG A O 1
ATOM 2007 N N . ALA A 1 256 ? -27.208 7.364 8.143 1.00 97.25 256 ALA A N 1
ATOM 2008 C CA . ALA A 1 256 ? -26.237 8.378 7.730 1.00 97.25 256 ALA A CA 1
ATOM 2009 C C . ALA A 1 256 ? -26.903 9.682 7.254 1.00 97.25 256 ALA A C 1
ATOM 2011 O O . ALA A 1 256 ? -26.349 10.763 7.471 1.00 97.25 256 ALA A O 1
ATOM 2012 N N . THR A 1 257 ? -28.072 9.585 6.613 1.00 97.88 257 THR A N 1
ATOM 2013 C CA . THR A 1 257 ? -28.887 10.733 6.193 1.00 97.88 257 THR A CA 1
ATOM 2014 C C . THR A 1 257 ? -29.499 11.447 7.392 1.00 97.88 257 THR A C 1
ATOM 2016 O O . THR A 1 257 ? -29.312 12.653 7.508 1.00 97.88 257 THR A O 1
ATOM 2019 N N . VAL A 1 258 ? -30.115 10.716 8.329 1.00 98.38 258 VAL A N 1
ATOM 2020 C CA . VAL A 1 258 ? -30.651 11.278 9.585 1.00 98.38 258 VAL A CA 1
ATOM 2021 C C . VAL A 1 258 ? -29.573 12.046 10.343 1.00 98.38 258 VAL A C 1
ATOM 2023 O O . VAL A 1 258 ? -29.780 13.193 10.720 1.00 98.38 258 VAL A O 1
ATOM 2026 N N . ALA A 1 259 ? -28.388 11.459 10.506 1.00 98.00 259 ALA A N 1
ATOM 2027 C CA . ALA A 1 259 ? -27.284 12.130 11.183 1.00 98.00 259 ALA A CA 1
ATOM 2028 C C . ALA A 1 259 ? -26.801 13.390 10.454 1.00 98.00 259 ALA A C 1
ATOM 2030 O O . ALA A 1 259 ? -26.428 14.365 11.096 1.00 98.00 259 ALA A O 1
ATOM 2031 N N . ARG A 1 260 ? -26.804 13.381 9.115 1.00 98.12 260 ARG A N 1
ATOM 2032 C CA . ARG A 1 260 ? -26.422 14.549 8.312 1.00 98.12 260 ARG A CA 1
ATOM 2033 C C . ARG A 1 260 ? -27.434 15.684 8.460 1.00 98.12 260 ARG A C 1
ATOM 2035 O O . ARG A 1 260 ? -27.020 16.829 8.576 1.00 98.12 260 ARG A O 1
ATOM 2042 N N . GLU A 1 261 ? -28.724 15.363 8.455 1.00 98.12 261 GLU A N 1
ATOM 2043 C CA . GLU A 1 261 ? -29.801 16.338 8.653 1.00 98.12 261 GLU A CA 1
ATOM 2044 C C . GLU A 1 261 ? -29.777 16.922 10.066 1.00 98.12 261 GLU A C 1
ATOM 2046 O O . GLU A 1 261 ? -29.832 18.138 10.215 1.00 98.12 261 GLU A O 1
ATOM 2051 N N . LEU A 1 262 ? -29.626 16.074 11.089 1.00 98.19 262 LEU A N 1
ATOM 2052 C CA . LEU A 1 262 ? -29.519 16.522 12.476 1.00 98.19 262 LEU A CA 1
ATOM 2053 C C . LEU A 1 262 ? -28.305 17.425 12.678 1.00 98.19 262 LEU A C 1
ATOM 2055 O O . LEU A 1 262 ? -28.465 18.521 13.197 1.00 98.19 262 LEU A O 1
ATOM 2059 N N . LEU A 1 263 ? -27.127 17.020 12.192 1.00 98.06 263 LEU A N 1
ATOM 2060 C CA . LEU A 1 263 ? -25.922 17.845 12.263 1.00 98.06 263 LEU A CA 1
ATOM 2061 C C . LEU A 1 263 ? -26.100 19.181 11.525 1.00 98.06 263 LEU A C 1
ATOM 2063 O O . LEU A 1 263 ? -25.637 20.199 12.013 1.00 98.06 263 LEU A O 1
ATOM 2067 N N . ALA A 1 264 ? -26.782 19.205 10.376 1.00 97.88 264 ALA A N 1
ATOM 2068 C CA . ALA A 1 264 ? -27.041 20.446 9.642 1.00 97.88 264 ALA A CA 1
ATOM 2069 C C . ALA A 1 264 ? -28.029 21.388 10.357 1.00 97.88 264 ALA A C 1
ATOM 2071 O O . ALA A 1 264 ? -28.004 22.590 10.101 1.00 97.88 264 ALA A O 1
ATOM 2072 N N . ALA A 1 265 ? -28.892 20.851 11.223 1.00 98.25 265 ALA A N 1
ATOM 2073 C CA . ALA A 1 265 ? -29.838 21.622 12.026 1.00 98.25 265 ALA A CA 1
ATOM 2074 C C . ALA A 1 265 ? -29.244 22.127 13.355 1.00 98.25 265 ALA A C 1
ATOM 2076 O O . ALA A 1 265 ? -29.843 22.992 13.993 1.00 98.25 265 ALA A O 1
ATOM 2077 N N . GLU A 1 266 ? -28.097 21.597 13.792 1.00 98.19 266 GLU A N 1
ATOM 2078 C CA . GLU A 1 266 ? -27.423 22.062 15.005 1.00 98.19 266 GLU A CA 1
ATOM 2079 C C . GLU A 1 266 ? -26.820 23.469 14.824 1.00 98.19 266 GLU A C 1
ATOM 2081 O O . GLU A 1 266 ? -26.475 23.880 13.710 1.00 98.19 266 GLU A O 1
ATOM 2086 N N . PRO A 1 267 ? -26.622 24.222 15.921 1.00 98.38 267 PRO A N 1
ATOM 2087 C CA . PRO A 1 267 ? -25.908 25.490 15.875 1.00 98.38 267 PRO A CA 1
ATOM 2088 C C . PRO A 1 267 ? -24.502 25.340 15.281 1.00 98.38 267 PRO A C 1
ATOM 2090 O O . PRO A 1 267 ? -23.789 24.376 15.566 1.00 98.38 267 PRO A O 1
ATOM 2093 N N . GLN A 1 268 ? -24.044 26.356 14.541 1.00 98.00 268 GLN A N 1
ATOM 2094 C CA . GLN A 1 268 ? -22.728 26.343 13.887 1.00 98.00 268 GLN A CA 1
ATOM 2095 C C . GLN A 1 268 ? -21.572 26.049 14.862 1.00 98.00 268 GLN A C 1
ATOM 2097 O O . GLN A 1 268 ? -20.610 25.385 14.484 1.00 98.00 268 GLN A O 1
ATOM 2102 N N . ALA A 1 269 ? -21.679 26.495 16.118 1.00 97.62 269 ALA A N 1
ATOM 2103 C CA . ALA A 1 269 ? -20.696 26.208 17.162 1.00 97.62 269 ALA A CA 1
ATOM 2104 C C . ALA A 1 269 ? -20.546 24.698 17.437 1.00 97.62 269 ALA A C 1
ATOM 2106 O O . ALA A 1 269 ? -19.428 24.206 17.565 1.00 97.62 269 ALA A O 1
ATOM 2107 N N . VAL A 1 270 ? -21.655 23.950 17.460 1.00 96.88 270 VAL A N 1
ATOM 2108 C CA . VAL A 1 270 ? -21.652 22.490 17.650 1.00 96.88 270 VAL A CA 1
ATOM 2109 C C . VAL A 1 270 ? -21.046 21.803 16.429 1.00 96.88 270 VAL A C 1
ATOM 2111 O O . VAL A 1 270 ? -20.203 20.922 16.576 1.00 96.88 270 VAL A O 1
ATOM 2114 N N . CYS A 1 271 ? -21.408 22.243 15.222 1.00 97.19 271 CYS A N 1
ATOM 2115 C CA . CYS A 1 271 ? -20.852 21.711 13.976 1.00 97.19 271 CYS A CA 1
ATOM 2116 C C . CYS A 1 271 ? -19.330 21.872 13.895 1.00 97.19 271 CYS A C 1
ATOM 2118 O O . CYS A 1 271 ? -18.634 20.945 13.476 1.00 97.19 271 CYS A O 1
ATOM 2120 N N . THR A 1 272 ? -18.816 23.040 14.290 1.00 96.88 272 THR A N 1
ATOM 2121 C CA . THR A 1 272 ? -17.375 23.302 14.354 1.00 96.88 272 THR A CA 1
ATOM 2122 C C . THR A 1 272 ? -16.709 22.406 15.394 1.00 96.88 272 THR A C 1
ATOM 2124 O O . THR A 1 272 ? -15.771 21.696 15.039 1.00 96.88 272 THR A O 1
ATOM 2127 N N . ARG A 1 273 ? -17.255 22.333 16.617 1.00 96.12 273 ARG A N 1
ATOM 2128 C CA . ARG A 1 273 ? -16.736 21.466 17.688 1.00 96.12 273 ARG A CA 1
ATOM 2129 C C . ARG A 1 273 ? -16.630 20.000 17.252 1.00 96.12 273 ARG A C 1
ATOM 2131 O O . ARG A 1 273 ? -15.577 19.395 17.390 1.00 96.12 273 ARG A O 1
ATOM 2138 N N . MET A 1 274 ? -17.682 19.448 16.640 1.00 95.94 274 MET A N 1
ATOM 2139 C CA . MET A 1 274 ? -17.687 18.058 16.151 1.00 95.94 274 MET A CA 1
ATOM 2140 C C . MET A 1 274 ? -16.644 17.806 15.056 1.00 95.94 274 MET A C 1
ATOM 2142 O O . MET A 1 274 ? -16.124 16.698 14.931 1.00 95.94 274 MET A O 1
ATOM 2146 N N . ARG A 1 275 ? -16.359 18.809 14.216 1.00 96.25 275 ARG A N 1
ATOM 2147 C CA . ARG A 1 275 ? -15.307 18.699 13.200 1.00 96.25 275 ARG A CA 1
ATOM 2148 C C . ARG A 1 275 ? -13.926 18.695 13.850 1.00 96.25 275 ARG A C 1
ATOM 2150 O O . ARG A 1 275 ? -13.104 17.880 13.462 1.00 96.25 275 ARG A O 1
ATOM 2157 N N . GLU A 1 276 ? -13.687 19.572 14.817 1.00 96.25 276 GLU A N 1
ATOM 2158 C CA . GLU A 1 276 ? -12.411 19.650 15.537 1.00 96.25 276 GLU A CA 1
ATOM 2159 C C . GLU A 1 276 ? -12.127 18.371 16.333 1.00 96.25 276 GLU A C 1
ATOM 2161 O O . GLU A 1 276 ? -11.031 17.827 16.229 1.00 96.25 276 GLU A O 1
ATOM 2166 N N . GLU A 1 277 ? -13.122 17.834 17.044 1.00 94.88 277 GLU A N 1
ATOM 2167 C CA . GLU A 1 277 ? -13.006 16.558 17.763 1.00 94.88 277 GLU A CA 1
ATOM 2168 C C . GLU A 1 277 ? -12.708 15.392 16.809 1.00 94.88 277 GLU A C 1
ATOM 2170 O O . GLU A 1 277 ? -11.763 14.639 17.036 1.00 94.88 277 GLU A O 1
ATOM 2175 N N . ALA A 1 278 ? -13.438 15.277 15.691 1.00 95.19 278 ALA A N 1
ATOM 2176 C CA . ALA A 1 278 ? -13.190 14.231 14.693 1.00 95.19 278 ALA A CA 1
ATOM 2177 C C . ALA A 1 278 ? -11.794 14.338 14.052 1.00 95.19 278 ALA A C 1
ATOM 2179 O O . ALA A 1 278 ? -11.176 13.326 13.711 1.00 95.19 278 ALA A O 1
ATOM 2180 N N . ASP A 1 279 ? -11.296 15.562 13.870 1.00 96.25 279 ASP A N 1
ATOM 2181 C CA . ASP A 1 279 ? -9.962 15.826 13.337 1.00 96.25 279 ASP A CA 1
ATOM 2182 C C . ASP A 1 279 ? -8.878 15.455 14.358 1.00 96.25 279 ASP A C 1
ATOM 2184 O O . ASP A 1 279 ? -7.889 14.823 13.980 1.00 96.25 279 ASP A O 1
ATOM 2188 N N . ALA A 1 280 ? -9.093 15.768 15.639 1.00 96.38 280 ALA A N 1
ATOM 2189 C CA . ALA A 1 280 ? -8.195 15.419 16.736 1.00 96.38 280 ALA A CA 1
ATOM 2190 C C . ALA A 1 280 ? -8.128 13.901 16.979 1.00 96.38 280 ALA A C 1
ATOM 2192 O O . ALA A 1 280 ? -7.036 13.341 17.070 1.00 96.38 280 ALA A O 1
ATOM 2193 N N . GLU A 1 281 ? -9.272 13.211 17.011 1.00 95.06 281 GLU A N 1
ATOM 2194 C CA . GLU A 1 281 ? -9.324 11.748 17.128 1.00 95.06 281 GLU A CA 1
ATOM 2195 C C . GLU A 1 281 ? -8.597 11.073 15.964 1.00 95.06 281 GLU A C 1
ATOM 2197 O O . GLU A 1 281 ? -7.799 10.156 16.157 1.00 95.06 281 GLU A O 1
ATOM 2202 N N . HIS A 1 282 ? -8.837 11.546 14.740 1.00 95.88 282 HIS A N 1
ATOM 2203 C CA . HIS A 1 282 ? -8.161 11.014 13.566 1.00 95.88 282 HIS A CA 1
ATOM 2204 C C . HIS A 1 282 ? -6.649 11.254 13.611 1.00 95.88 282 HIS A C 1
ATOM 2206 O O . HIS A 1 282 ? -5.896 10.347 13.264 1.00 95.88 282 HIS A O 1
ATOM 2212 N N . ALA A 1 283 ? -6.202 12.434 14.053 1.00 96.06 283 ALA A N 1
ATOM 2213 C CA . ALA A 1 283 ? -4.783 12.728 14.226 1.00 96.06 283 ALA A CA 1
ATOM 2214 C C . ALA A 1 283 ? -4.129 11.770 15.236 1.00 96.06 283 ALA A C 1
ATOM 2216 O O . ALA A 1 283 ? -3.115 11.162 14.909 1.00 96.06 283 ALA A O 1
ATOM 2217 N N . ALA A 1 284 ? -4.759 11.537 16.392 1.00 94.62 284 ALA A N 1
ATOM 2218 C CA . ALA A 1 284 ? -4.252 10.609 17.406 1.00 94.62 284 ALA A CA 1
ATOM 2219 C C . ALA A 1 284 ? -4.202 9.148 16.915 1.00 94.62 284 ALA A C 1
ATOM 2221 O O . ALA A 1 284 ? -3.311 8.381 17.276 1.00 94.62 284 ALA A O 1
ATOM 2222 N N . VAL A 1 285 ? -5.169 8.729 16.092 1.00 92.12 285 VAL A N 1
ATOM 2223 C CA . VAL A 1 285 ? -5.178 7.378 15.512 1.00 92.12 285 VAL A CA 1
ATOM 2224 C C . VAL A 1 285 ? -4.139 7.245 14.390 1.00 92.12 285 VAL A C 1
ATOM 2226 O O . VAL A 1 285 ? -3.539 6.178 14.255 1.00 92.12 285 VAL A O 1
ATOM 2229 N N . ILE A 1 286 ? -3.902 8.303 13.604 1.00 93.56 286 ILE A N 1
ATOM 2230 C CA . ILE A 1 286 ? -2.804 8.342 12.628 1.00 93.56 286 ILE A CA 1
ATOM 2231 C C . ILE A 1 286 ? -1.462 8.251 13.335 1.00 93.56 286 ILE A C 1
ATOM 2233 O O . ILE A 1 286 ? -0.669 7.416 12.931 1.00 93.56 286 ILE A O 1
ATOM 2237 N N . GLU A 1 287 ? -1.233 9.041 14.381 1.00 92.38 287 GLU A N 1
ATOM 2238 C CA . GLU A 1 287 ? 0.019 9.032 15.143 1.00 92.38 287 GLU A CA 1
ATOM 2239 C C . GLU A 1 287 ? 0.330 7.620 15.651 1.00 92.38 287 GLU A C 1
ATOM 2241 O O . GLU A 1 287 ? 1.349 7.050 15.287 1.00 92.38 287 GLU A O 1
ATOM 2246 N N . LYS A 1 288 ? -0.628 6.961 16.317 1.00 86.94 288 LYS A N 1
ATOM 2247 C CA . LYS A 1 288 ? -0.475 5.559 16.754 1.00 86.94 288 LYS A CA 1
ATOM 2248 C C . LYS A 1 288 ? -0.197 4.585 15.609 1.00 86.94 288 LYS A C 1
ATOM 2250 O O . LYS A 1 288 ? 0.511 3.596 15.782 1.00 86.94 288 LYS A O 1
ATOM 2255 N N . HIS A 1 289 ? -0.813 4.808 14.451 1.00 85.88 289 HIS A N 1
ATOM 2256 C CA . HIS A 1 289 ? -0.593 3.973 13.275 1.00 85.88 289 HIS A CA 1
ATOM 2257 C C . HIS A 1 289 ? 0.780 4.238 12.639 1.00 85.88 289 HIS A C 1
ATOM 2259 O O . HIS A 1 289 ? 1.415 3.305 12.152 1.00 85.88 289 HIS A O 1
ATOM 2265 N N . GLU A 1 290 ? 1.244 5.485 12.628 1.00 86.56 290 GLU A N 1
ATOM 2266 C CA . GLU A 1 290 ? 2.576 5.874 12.171 1.00 86.56 290 GLU A CA 1
ATOM 2267 C C . GLU A 1 290 ? 3.655 5.361 13.119 1.00 86.56 290 GLU A C 1
ATOM 2269 O O . GLU A 1 290 ? 4.624 4.792 12.630 1.00 86.56 290 GLU A O 1
ATOM 2274 N N . ASP A 1 291 ? 3.450 5.425 14.433 1.00 83.44 291 ASP A N 1
ATOM 2275 C CA . ASP A 1 291 ? 4.328 4.817 15.438 1.00 83.44 291 ASP A CA 1
ATOM 2276 C C . ASP A 1 291 ? 4.433 3.302 15.228 1.00 83.44 291 ASP A C 1
ATOM 2278 O O . ASP A 1 291 ? 5.527 2.740 15.200 1.00 83.44 291 ASP A O 1
ATOM 2282 N N . ALA A 1 292 ? 3.305 2.633 14.966 1.00 78.44 292 ALA A N 1
ATOM 2283 C CA . ALA A 1 292 ? 3.298 1.211 14.632 1.00 78.44 292 ALA A CA 1
ATOM 2284 C C . ALA A 1 292 ? 4.037 0.894 13.313 1.00 78.44 292 ALA A C 1
ATOM 2286 O O . ALA A 1 292 ? 4.545 -0.217 13.144 1.00 78.44 292 ALA A O 1
ATOM 2287 N N . LEU A 1 293 ? 4.100 1.843 12.369 1.00 78.94 293 LEU A N 1
ATOM 2288 C CA . LEU A 1 293 ? 4.820 1.703 11.097 1.00 78.94 293 LEU A CA 1
ATOM 2289 C C . LEU A 1 293 ? 6.298 2.101 11.177 1.00 78.94 293 LEU A C 1
ATOM 2291 O O . LEU A 1 293 ? 7.107 1.542 10.435 1.00 78.94 293 LEU A O 1
ATOM 2295 N N . ALA A 1 294 ? 6.649 3.067 12.027 1.00 79.94 294 ALA A N 1
ATOM 2296 C CA . ALA A 1 294 ? 8.002 3.595 12.191 1.00 79.94 294 ALA A CA 1
ATOM 2297 C C . ALA A 1 294 ? 8.981 2.539 12.733 1.00 79.94 294 ALA A C 1
ATOM 2299 O O . ALA A 1 294 ? 10.198 2.718 12.650 1.00 79.94 294 ALA A O 1
ATOM 2300 N N . GLY A 1 295 ? 8.452 1.405 13.191 1.00 66.00 295 GLY A N 1
ATOM 2301 C CA . GLY A 1 295 ? 9.202 0.314 13.784 1.00 66.00 295 GLY A CA 1
ATOM 2302 C C . GLY A 1 295 ? 9.184 0.417 15.302 1.00 66.00 295 GLY A C 1
ATOM 2303 O O . GLY A 1 295 ? 8.739 1.408 15.873 1.00 66.00 295 GLY A O 1
ATOM 2304 N N . LEU A 1 296 ? 9.644 -0.643 15.960 1.00 62.75 296 LEU A N 1
ATOM 2305 C CA . LEU A 1 296 ? 9.709 -0.667 17.416 1.00 62.75 296 LEU A CA 1
ATOM 2306 C C . LEU A 1 296 ? 10.650 0.457 17.893 1.00 62.75 296 LEU A C 1
ATOM 2308 O O . LEU A 1 296 ? 11.764 0.557 17.358 1.00 62.75 296 LEU A O 1
ATOM 2312 N N . PRO A 1 297 ? 10.238 1.294 18.865 1.00 68.12 297 PRO A N 1
ATOM 2313 C CA . PRO A 1 297 ? 11.159 2.211 19.525 1.00 68.12 297 PRO A CA 1
ATOM 2314 C C . PRO A 1 297 ? 12.317 1.420 20.150 1.00 68.12 297 PRO A C 1
ATOM 2316 O O . PRO A 1 297 ? 12.260 0.193 20.268 1.00 68.12 297 PRO A O 1
ATOM 2319 N N . ALA A 1 298 ? 13.392 2.114 20.535 1.00 64.25 298 ALA A N 1
ATOM 2320 C CA . ALA A 1 298 ? 14.421 1.484 21.355 1.00 64.25 298 ALA A CA 1
ATOM 2321 C C . ALA A 1 298 ? 13.733 0.886 22.592 1.00 64.25 298 ALA A C 1
ATOM 2323 O O . ALA A 1 298 ? 13.101 1.618 23.347 1.00 64.25 298 ALA A O 1
ATOM 2324 N N . LEU A 1 299 ? 13.772 -0.442 22.711 1.00 71.25 299 LEU A N 1
ATOM 2325 C CA . LEU A 1 299 ? 13.106 -1.163 23.789 1.00 71.25 299 LEU A CA 1
ATOM 2326 C C . LEU A 1 299 ? 13.841 -0.851 25.092 1.00 71.25 299 LEU A C 1
ATOM 2328 O O . LEU A 1 299 ? 15.066 -1.007 25.152 1.00 71.25 299 LEU A O 1
ATOM 2332 N N . GLU A 1 300 ? 13.097 -0.427 26.110 1.00 84.25 300 GLU A N 1
ATOM 2333 C CA . GLU A 1 300 ? 13.613 -0.376 27.473 1.00 84.25 300 GLU A CA 1
ATOM 2334 C C . GLU A 1 300 ? 13.945 -1.803 27.945 1.00 84.25 300 GLU A C 1
ATOM 2336 O O . GLU A 1 300 ? 13.508 -2.802 27.361 1.00 84.25 300 GLU A O 1
ATOM 2341 N N . GLU A 1 301 ? 14.747 -1.933 29.003 1.00 80.38 301 GLU A N 1
ATOM 2342 C CA . GLU A 1 301 ? 15.224 -3.247 29.462 1.00 80.38 301 GLU A CA 1
ATOM 2343 C C . GLU A 1 301 ? 14.073 -4.193 29.864 1.00 80.38 301 GLU A C 1
ATOM 2345 O O . GLU A 1 301 ? 14.136 -5.402 29.613 1.00 80.38 301 GLU A O 1
ATOM 2350 N N . GLU A 1 302 ? 12.990 -3.639 30.417 1.00 80.69 302 GLU A N 1
ATOM 2351 C CA . GLU A 1 302 ? 11.770 -4.380 30.757 1.00 80.69 302 GLU A CA 1
ATOM 2352 C C . GLU A 1 302 ? 11.046 -4.896 29.502 1.00 80.69 302 GLU A C 1
ATOM 2354 O O . GLU A 1 302 ? 10.701 -6.080 29.431 1.00 80.69 302 GLU A O 1
ATOM 2359 N N . ASP A 1 303 ? 10.916 -4.061 28.466 1.00 78.12 303 ASP A N 1
ATOM 2360 C CA . ASP A 1 303 ? 10.286 -4.445 27.199 1.00 78.12 303 ASP A CA 1
ATOM 2361 C C . ASP A 1 303 ? 11.109 -5.509 26.460 1.00 78.12 303 ASP A C 1
ATOM 23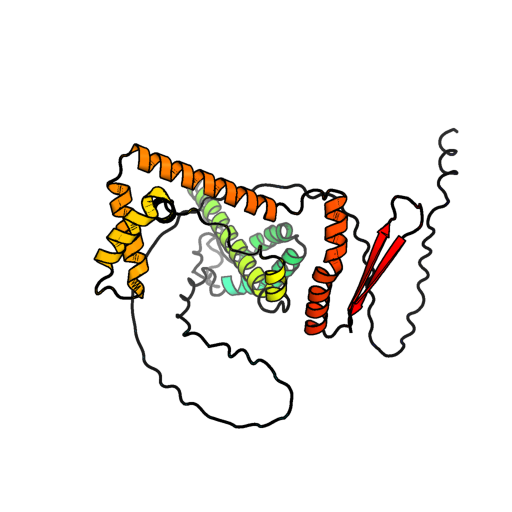63 O O . ASP A 1 303 ? 10.562 -6.417 25.829 1.00 78.12 303 ASP A O 1
ATOM 2367 N N . LEU A 1 304 ? 12.443 -5.441 26.560 1.00 81.62 304 LEU A N 1
ATOM 2368 C CA . LEU A 1 304 ? 13.331 -6.476 26.032 1.00 81.62 304 LEU A CA 1
ATOM 2369 C C . LEU A 1 304 ? 13.062 -7.825 26.703 1.00 81.62 304 LEU A C 1
ATOM 2371 O O . LEU A 1 304 ? 13.030 -8.847 26.020 1.00 81.62 304 LEU A O 1
ATOM 2375 N N . ALA A 1 305 ? 12.883 -7.862 28.025 1.00 81.88 305 ALA A N 1
ATOM 2376 C CA . ALA A 1 305 ? 12.595 -9.102 28.743 1.00 81.88 305 ALA A CA 1
ATOM 2377 C C . ALA A 1 305 ? 11.259 -9.726 28.303 1.00 81.88 305 ALA A C 1
ATOM 2379 O O . ALA A 1 305 ? 11.207 -10.935 28.055 1.00 81.88 305 ALA A O 1
ATOM 2380 N N . GLU A 1 306 ? 10.210 -8.917 28.135 1.00 81.88 306 GLU A N 1
ATOM 2381 C CA . GLU A 1 306 ? 8.918 -9.390 27.628 1.00 81.88 306 GLU A CA 1
ATOM 2382 C C . GLU A 1 306 ? 9.010 -9.860 26.168 1.00 81.88 306 GLU A C 1
ATOM 2384 O O . GLU A 1 306 ? 8.537 -10.951 25.835 1.00 81.88 306 GLU A O 1
ATOM 2389 N N . ALA A 1 307 ? 9.692 -9.103 25.304 1.00 83.06 307 ALA A N 1
ATOM 2390 C CA . ALA A 1 307 ? 9.919 -9.490 23.915 1.00 83.06 307 ALA A CA 1
ATOM 2391 C C . ALA A 1 307 ? 10.673 -10.826 23.812 1.00 83.06 307 ALA A C 1
ATOM 2393 O O . ALA A 1 307 ? 10.326 -11.664 22.978 1.00 83.06 307 ALA A O 1
ATOM 2394 N N . HIS A 1 308 ? 11.660 -11.068 24.683 1.00 83.06 308 HIS A N 1
ATOM 2395 C CA . HIS A 1 308 ? 12.344 -12.360 24.764 1.00 83.06 308 HIS A CA 1
ATOM 2396 C C . HIS A 1 308 ? 11.395 -13.484 25.192 1.00 83.06 308 HIS A C 1
ATOM 2398 O O . HIS A 1 308 ? 11.388 -14.540 24.562 1.00 83.06 308 HIS A O 1
ATOM 2404 N N . ALA A 1 309 ? 10.558 -13.259 26.210 1.00 84.12 309 ALA A N 1
ATOM 2405 C CA . ALA A 1 309 ? 9.586 -14.255 26.661 1.00 84.12 309 ALA A CA 1
ATOM 2406 C C . ALA A 1 309 ? 8.575 -14.629 25.558 1.00 84.12 309 ALA A C 1
ATOM 2408 O O . ALA A 1 309 ? 8.148 -15.781 25.469 1.00 84.12 309 ALA A O 1
ATOM 2409 N N . GLN A 1 310 ? 8.222 -13.677 24.688 1.00 82.50 310 GLN A N 1
ATOM 2410 C CA . GLN A 1 310 ? 7.295 -13.880 23.568 1.00 82.50 310 GLN A CA 1
ATOM 2411 C C . GLN A 1 310 ? 7.978 -14.331 22.265 1.00 82.50 310 GLN A C 1
ATOM 2413 O O . GLN A 1 310 ? 7.296 -14.726 21.313 1.00 82.50 310 GLN A O 1
ATOM 2418 N N . PHE A 1 311 ? 9.312 -14.308 22.204 1.00 86.00 311 PHE A N 1
ATOM 2419 C CA . PHE A 1 311 ? 10.079 -14.549 20.983 1.00 86.00 311 PHE A CA 1
ATOM 2420 C C . PHE A 1 311 ? 9.785 -15.920 20.365 1.00 86.00 311 PHE A C 1
ATOM 2422 O O . PHE A 1 311 ? 9.526 -16.028 19.164 1.00 86.00 311 PHE A O 1
ATOM 2429 N N . SER A 1 312 ? 9.749 -16.969 21.189 1.00 84.50 312 SER A N 1
ATOM 2430 C CA . SER A 1 312 ? 9.419 -18.325 20.739 1.00 84.50 312 SER A CA 1
ATOM 2431 C C . SER A 1 312 ? 7.995 -18.410 20.174 1.00 84.50 312 SER A C 1
ATOM 2433 O O . SER A 1 312 ? 7.781 -19.015 19.123 1.00 84.50 312 SER A O 1
ATOM 2435 N N . GLY A 1 313 ? 7.029 -17.732 20.801 1.00 78.00 313 GLY A N 1
ATOM 2436 C CA . GLY A 1 313 ? 5.643 -17.651 20.333 1.00 78.00 313 GLY A CA 1
ATOM 2437 C C . GLY A 1 313 ? 5.500 -16.987 18.960 1.00 78.00 313 GLY A C 1
ATOM 2438 O O . GLY A 1 313 ? 4.639 -17.388 18.178 1.00 78.00 313 GLY A O 1
ATOM 2439 N N . LEU A 1 314 ? 6.368 -16.023 18.639 1.00 82.50 314 LEU A N 1
ATOM 2440 C CA . LEU A 1 314 ? 6.404 -15.353 17.336 1.00 82.50 314 LEU A CA 1
ATOM 2441 C C . LEU A 1 314 ? 7.111 -16.196 16.264 1.00 82.50 314 LEU A C 1
ATOM 2443 O O . LEU A 1 314 ? 6.633 -16.317 15.134 1.00 82.50 314 LEU A O 1
ATOM 2447 N N . VAL A 1 315 ? 8.264 -16.771 16.608 1.00 87.38 315 VAL A N 1
ATOM 2448 C CA . VAL A 1 315 ? 9.148 -17.442 15.649 1.00 87.38 315 VAL A CA 1
ATOM 2449 C C . VAL A 1 315 ? 8.685 -18.856 15.319 1.00 87.38 315 VAL A C 1
ATOM 2451 O O . VAL A 1 315 ? 8.820 -19.282 14.174 1.00 87.38 315 VAL A O 1
ATOM 2454 N N . CYS A 1 316 ? 8.095 -19.589 16.263 1.00 84.56 316 CYS A N 1
ATOM 2455 C CA . CYS A 1 316 ? 7.633 -20.951 15.997 1.00 84.56 316 CYS A CA 1
ATOM 2456 C C . CYS A 1 316 ? 6.601 -21.007 14.851 1.00 84.56 316 CYS A C 1
ATOM 2458 O O . CYS A 1 316 ? 6.835 -21.739 13.891 1.00 84.56 316 CYS A O 1
ATOM 2460 N N . PRO A 1 317 ? 5.516 -20.204 14.828 1.00 82.06 317 PRO A N 1
ATOM 2461 C CA . PRO A 1 317 ? 4.598 -20.166 13.685 1.00 82.06 317 PRO A CA 1
ATOM 2462 C C . PRO A 1 317 ? 5.281 -19.803 12.359 1.00 82.06 317 PRO A C 1
ATOM 2464 O O . PRO A 1 317 ? 4.860 -20.279 11.302 1.00 82.06 317 PRO A O 1
ATOM 2467 N N . LEU A 1 318 ? 6.334 -18.977 12.411 1.00 85.75 318 LEU A N 1
ATOM 2468 C CA . LEU A 1 318 ? 7.128 -18.602 11.245 1.00 85.75 318 LEU A CA 1
ATOM 2469 C C . LEU A 1 318 ? 7.883 -19.816 10.687 1.00 85.75 318 LEU A C 1
ATOM 2471 O O . LEU A 1 318 ? 7.743 -20.135 9.507 1.00 85.75 318 LEU A O 1
ATOM 2475 N N . LEU A 1 319 ? 8.638 -20.513 11.541 1.00 89.62 319 LEU A N 1
ATOM 2476 C CA . LEU A 1 319 ? 9.384 -21.717 11.174 1.00 89.62 319 LEU A CA 1
ATOM 2477 C C . LEU A 1 319 ? 8.448 -22.831 10.702 1.00 89.62 319 LEU A C 1
ATOM 2479 O O . LEU A 1 319 ? 8.731 -23.450 9.684 1.00 89.62 319 LEU A O 1
ATOM 2483 N N . ASN A 1 320 ? 7.297 -23.013 11.353 1.00 86.19 320 ASN A N 1
ATOM 2484 C CA . ASN A 1 320 ? 6.292 -24.002 10.954 1.00 86.19 320 ASN A CA 1
ATOM 2485 C C . ASN A 1 320 ? 5.709 -23.678 9.577 1.00 86.19 320 ASN A C 1
ATOM 2487 O O . ASN A 1 320 ? 5.522 -24.568 8.752 1.00 86.19 320 ASN A O 1
ATOM 2491 N N . GLY A 1 321 ? 5.422 -22.399 9.313 1.00 83.88 321 GLY A N 1
ATOM 2492 C CA . GLY A 1 321 ? 4.943 -21.946 8.010 1.00 83.88 321 GLY A CA 1
ATOM 2493 C C . GLY A 1 321 ? 5.972 -22.179 6.906 1.00 83.88 321 GLY A C 1
ATOM 2494 O O . GLY A 1 321 ? 5.611 -22.643 5.827 1.00 83.88 321 GLY A O 1
ATOM 2495 N N . LEU A 1 322 ? 7.250 -21.906 7.189 1.00 86.75 322 LEU A N 1
ATOM 2496 C CA . LEU A 1 322 ? 8.355 -22.169 6.268 1.00 86.75 322 LEU A CA 1
ATOM 2497 C C . LEU A 1 322 ? 8.528 -23.674 6.023 1.00 86.75 322 LEU A C 1
ATOM 2499 O O . LEU A 1 322 ? 8.526 -24.092 4.869 1.00 86.75 322 LEU A O 1
ATOM 2503 N N . ALA A 1 323 ? 8.595 -24.478 7.085 1.00 89.31 323 ALA A N 1
ATOM 2504 C CA . ALA A 1 323 ? 8.754 -25.929 7.025 1.00 89.31 323 ALA A CA 1
ATOM 2505 C C . ALA A 1 323 ? 7.597 -26.601 6.273 1.00 89.31 323 ALA A C 1
ATOM 2507 O O . ALA A 1 323 ? 7.832 -27.394 5.365 1.00 89.31 323 ALA A O 1
ATOM 2508 N N . ALA A 1 324 ? 6.346 -26.223 6.557 1.00 85.56 324 ALA A N 1
ATOM 2509 C CA . ALA A 1 324 ? 5.173 -26.744 5.851 1.00 85.56 324 ALA A CA 1
ATOM 2510 C C . ALA A 1 324 ? 5.173 -26.399 4.353 1.00 85.56 324 ALA A C 1
ATOM 2512 O O . ALA A 1 324 ? 4.554 -27.099 3.553 1.00 85.56 324 ALA A O 1
ATOM 2513 N N . HIS A 1 325 ? 5.837 -25.307 3.973 1.00 82.50 325 HIS A N 1
ATOM 2514 C CA . HIS A 1 325 ? 5.857 -24.823 2.602 1.00 82.50 325 HIS A CA 1
ATOM 2515 C C . HIS A 1 325 ? 7.056 -25.334 1.789 1.00 82.50 325 HIS A C 1
ATOM 2517 O O . HIS A 1 325 ? 6.911 -25.574 0.592 1.00 82.50 325 HIS A O 1
ATOM 2523 N N . THR A 1 326 ? 8.227 -25.515 2.410 1.00 87.25 326 THR A N 1
ATOM 2524 C CA . THR A 1 326 ? 9.432 -26.043 1.741 1.00 87.25 326 THR A CA 1
ATOM 2525 C C . THR A 1 326 ? 9.644 -27.537 1.929 1.00 87.25 326 THR A C 1
ATOM 2527 O O . THR A 1 326 ? 10.383 -28.132 1.150 1.00 87.25 326 THR A O 1
ATOM 2530 N N . GLY A 1 327 ? 9.051 -28.138 2.963 1.00 88.94 327 GLY A N 1
ATOM 2531 C CA . GLY A 1 327 ? 9.383 -29.488 3.418 1.00 88.94 327 GLY A CA 1
ATOM 2532 C C . GLY A 1 327 ? 10.741 -29.583 4.122 1.00 88.94 327 GLY A C 1
ATOM 2533 O O . GLY A 1 327 ? 11.277 -30.678 4.244 1.00 88.94 327 GLY A O 1
ATOM 2534 N N . TYR A 1 328 ? 11.329 -28.456 4.539 1.00 91.00 328 TYR A N 1
ATOM 2535 C CA . TYR A 1 328 ? 12.608 -28.454 5.252 1.00 91.00 328 TYR A CA 1
ATOM 2536 C C . TYR A 1 328 ? 12.421 -28.574 6.757 1.00 91.00 328 TYR A C 1
ATOM 2538 O O . TYR A 1 328 ? 11.528 -27.957 7.335 1.00 91.00 328 TYR A O 1
ATOM 2546 N N . GLU A 1 329 ? 13.356 -29.272 7.391 1.00 90.69 329 GLU A N 1
ATOM 2547 C CA . GLU A 1 329 ? 13.562 -29.190 8.830 1.00 90.69 329 GLU A CA 1
ATOM 2548 C C . GLU A 1 329 ? 14.351 -27.921 9.142 1.00 90.69 329 GLU A C 1
ATOM 2550 O O . GLU A 1 329 ? 15.511 -27.765 8.754 1.00 90.69 329 GLU A O 1
ATOM 2555 N N . LEU A 1 330 ? 13.698 -26.981 9.818 1.00 89.69 330 LEU A N 1
ATOM 2556 C CA . LEU A 1 330 ? 14.286 -25.696 10.165 1.00 89.69 330 LEU A CA 1
ATOM 2557 C C . LEU A 1 330 ? 14.540 -25.646 11.668 1.00 89.69 330 LEU A C 1
ATOM 2559 O O . LEU A 1 330 ? 13.695 -26.017 12.478 1.00 89.69 330 LEU A O 1
ATOM 2563 N N . SER A 1 331 ? 15.721 -25.172 12.045 1.00 89.69 331 SER A N 1
ATOM 2564 C CA . SER A 1 331 ? 16.090 -24.905 13.434 1.00 89.69 331 SER A CA 1
ATOM 2565 C C . SER A 1 331 ? 16.663 -23.499 13.522 1.00 89.69 331 SER A C 1
ATOM 2567 O O . SER A 1 331 ? 17.440 -23.098 12.653 1.00 89.69 331 SER A O 1
ATOM 2569 N N . LEU A 1 332 ? 16.287 -22.752 14.561 1.00 90.00 332 LEU A N 1
ATOM 2570 C CA . LEU A 1 332 ? 16.838 -21.427 14.827 1.00 90.00 332 LEU A CA 1
ATOM 2571 C C . LEU A 1 332 ? 17.640 -21.456 16.128 1.00 90.00 332 LEU A C 1
ATOM 2573 O O . LEU A 1 332 ? 17.127 -21.827 17.183 1.00 90.00 332 LEU A O 1
ATO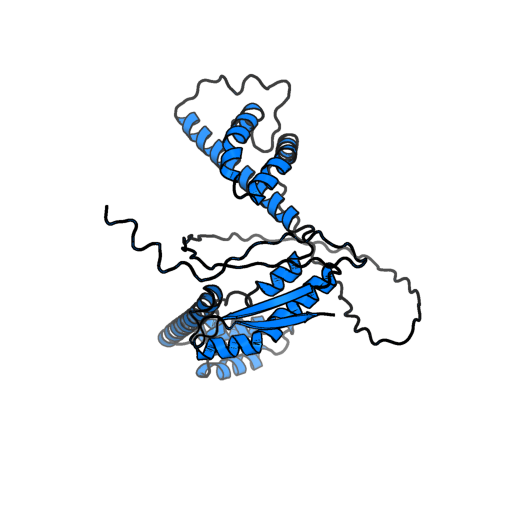M 2577 N N . LEU A 1 333 ? 18.901 -21.036 16.035 1.00 88.94 333 LEU A N 1
ATOM 2578 C CA . LEU A 1 333 ? 19.774 -20.812 17.180 1.00 88.94 333 LEU A CA 1
ATOM 2579 C C . LEU A 1 333 ? 19.838 -19.314 17.453 1.00 88.94 333 LEU A C 1
ATOM 2581 O O . LEU A 1 333 ? 20.277 -18.551 16.590 1.00 88.94 333 LEU A O 1
ATOM 2585 N N . VAL A 1 334 ? 19.424 -18.904 18.649 1.00 86.12 334 VAL A N 1
ATOM 2586 C CA . VAL A 1 334 ? 19.508 -17.509 19.086 1.00 86.12 334 VAL A CA 1
ATOM 2587 C C . VAL A 1 334 ? 20.399 -17.436 20.315 1.00 86.12 334 VAL A C 1
ATOM 2589 O O . VAL A 1 334 ? 20.208 -18.171 21.279 1.00 86.12 334 VAL A O 1
ATOM 2592 N N . GLY A 1 335 ? 21.416 -16.577 20.252 1.00 84.94 335 GLY A N 1
ATOM 2593 C CA . GLY A 1 335 ? 22.359 -16.355 21.343 1.00 84.94 335 GLY A CA 1
ATOM 2594 C C . GLY A 1 335 ? 22.235 -14.940 21.892 1.00 84.94 335 GLY A C 1
ATOM 2595 O O . GLY A 1 335 ? 22.302 -13.983 21.118 1.00 84.94 335 GLY A O 1
ATOM 2596 N N . ARG A 1 336 ? 22.112 -14.803 23.216 1.00 78.94 336 ARG A N 1
ATOM 2597 C CA . ARG A 1 336 ? 22.161 -13.512 23.914 1.00 78.94 336 ARG A CA 1
ATOM 2598 C C . ARG A 1 336 ? 23.473 -13.383 24.701 1.00 78.94 336 ARG A C 1
ATOM 2600 O O . ARG A 1 336 ? 23.799 -14.278 25.487 1.00 78.94 336 ARG A O 1
ATOM 2607 N N . PRO A 1 337 ? 24.231 -12.284 24.540 1.00 74.50 337 PRO A N 1
ATOM 2608 C CA . PRO A 1 337 ? 25.339 -11.978 25.436 1.00 74.50 337 PRO A CA 1
ATOM 2609 C C . PRO A 1 337 ? 24.806 -11.599 26.822 1.00 74.50 337 PRO A C 1
ATOM 2611 O O . PRO A 1 337 ? 23.935 -10.739 26.941 1.00 74.50 337 PRO A O 1
ATOM 2614 N N . LYS A 1 338 ? 25.331 -12.232 27.877 1.00 73.06 338 LYS A N 1
ATOM 2615 C CA . LYS A 1 338 ? 25.072 -11.795 29.254 1.00 73.06 338 LYS A CA 1
ATOM 2616 C C . LYS A 1 338 ? 25.878 -10.537 29.554 1.00 73.06 338 LYS A C 1
ATOM 2618 O O . LYS A 1 338 ? 27.103 -10.564 29.475 1.00 73.06 338 LYS A O 1
ATOM 2623 N N . GLU A 1 339 ? 25.202 -9.468 29.967 1.00 68.12 339 GLU A N 1
ATOM 2624 C CA . GLU A 1 339 ? 25.838 -8.187 30.320 1.00 68.12 339 GLU A CA 1
ATOM 2625 C C . GLU A 1 339 ? 26.852 -8.314 31.465 1.00 68.12 339 GLU A C 1
ATOM 2627 O O . GLU A 1 339 ? 27.832 -7.577 31.525 1.00 68.12 339 GLU A O 1
ATOM 2632 N N . THR A 1 340 ? 26.672 -9.300 32.344 1.00 59.97 340 THR A N 1
ATOM 2633 C CA . THR A 1 340 ? 27.491 -9.489 33.549 1.00 59.97 340 THR A CA 1
ATOM 2634 C C . THR A 1 340 ? 28.644 -10.481 33.395 1.00 59.97 340 THR A C 1
ATOM 2636 O O . THR A 1 340 ? 29.438 -10.633 34.322 1.00 59.97 340 THR A O 1
ATOM 2639 N N . ALA A 1 341 ? 28.791 -11.155 32.250 1.00 55.59 341 ALA A N 1
ATOM 2640 C CA . ALA A 1 341 ? 29.845 -12.150 32.065 1.00 55.59 341 ALA A CA 1
ATOM 2641 C C . ALA A 1 341 ? 30.449 -12.072 30.662 1.00 55.59 341 ALA A C 1
ATOM 2643 O O . ALA A 1 341 ? 29.931 -12.660 29.711 1.00 55.59 341 ALA A O 1
ATOM 2644 N N . VAL A 1 342 ? 31.600 -11.401 30.558 1.00 64.50 342 VAL A N 1
ATOM 2645 C CA . VAL A 1 342 ? 32.454 -11.445 29.366 1.00 64.50 342 VAL A CA 1
ATOM 2646 C C . VAL A 1 342 ? 32.731 -12.917 29.030 1.00 64.50 342 VAL A C 1
ATOM 2648 O O . VAL A 1 342 ? 33.443 -13.607 29.755 1.00 64.50 342 VAL A O 1
ATOM 2651 N N . GLY A 1 343 ? 32.118 -13.411 27.951 1.00 64.75 343 GLY A N 1
ATOM 2652 C CA . GLY A 1 343 ? 32.348 -14.756 27.417 1.00 64.75 343 GLY A CA 1
ATOM 2653 C C . GLY A 1 343 ? 31.282 -15.823 27.702 1.00 64.75 343 GLY A C 1
ATOM 2654 O O . GLY A 1 343 ? 31.480 -16.956 27.268 1.00 64.75 343 GLY A O 1
ATOM 2655 N N . LYS A 1 344 ? 30.156 -15.520 28.369 1.00 64.19 344 LYS A N 1
ATOM 2656 C CA . LYS A 1 344 ? 29.026 -16.470 28.484 1.00 64.19 344 LYS A CA 1
ATOM 2657 C C . LYS A 1 344 ? 27.841 -16.024 27.619 1.00 64.19 344 LYS A C 1
ATOM 2659 O O . LYS A 1 344 ? 27.259 -14.968 27.855 1.00 64.19 344 LYS A O 1
ATOM 2664 N N . LEU A 1 345 ? 27.505 -16.842 26.620 1.00 70.38 345 LEU A N 1
ATOM 2665 C CA . LEU A 1 345 ? 26.307 -16.705 25.789 1.00 70.38 345 LEU A CA 1
ATOM 2666 C C . LEU A 1 345 ? 25.225 -17.636 26.330 1.00 70.38 345 LEU A C 1
ATOM 2668 O O . LEU A 1 345 ? 25.481 -18.828 26.502 1.00 70.38 345 LEU A O 1
ATOM 2672 N N . ASP A 1 346 ? 24.026 -17.107 26.541 1.00 70.94 346 ASP A N 1
ATOM 2673 C CA . ASP A 1 346 ? 22.845 -17.952 26.692 1.00 70.94 346 ASP A CA 1
ATOM 2674 C C . ASP A 1 346 ? 22.333 -18.276 25.292 1.00 70.94 346 ASP A C 1
ATOM 2676 O O . ASP A 1 346 ? 22.000 -17.372 24.525 1.00 70.94 346 ASP A O 1
ATOM 2680 N N . ILE A 1 347 ? 22.351 -19.563 24.942 1.00 76.38 347 ILE A N 1
ATOM 2681 C CA . ILE A 1 347 ? 21.895 -20.060 23.645 1.00 76.38 347 ILE A CA 1
ATOM 2682 C C . ILE A 1 347 ? 20.555 -20.747 23.858 1.00 76.38 347 ILE A C 1
ATOM 2684 O O . ILE A 1 347 ? 20.482 -21.777 24.530 1.00 76.38 347 ILE A O 1
ATOM 2688 N N . GLU A 1 348 ? 19.513 -20.201 23.248 1.00 76.94 348 GLU A N 1
ATOM 2689 C CA . GLU A 1 348 ? 18.224 -20.862 23.128 1.00 76.94 348 GLU A CA 1
ATOM 2690 C C . GLU A 1 348 ? 18.148 -21.517 21.744 1.00 76.94 348 GLU A C 1
ATOM 2692 O O . GLU A 1 348 ? 18.335 -20.874 20.705 1.00 76.94 348 GLU A O 1
ATOM 2697 N N . CYS A 1 349 ? 17.939 -22.834 21.731 1.00 75.06 349 CYS A N 1
ATOM 2698 C CA . CYS A 1 349 ? 17.750 -23.605 20.509 1.00 75.06 349 CYS A CA 1
ATOM 2699 C C . CYS A 1 349 ? 16.263 -23.900 20.348 1.00 75.06 349 CYS A C 1
ATOM 2701 O O . CYS A 1 349 ? 15.702 -24.706 21.091 1.00 75.06 349 CYS A O 1
ATOM 2703 N N . LEU A 1 350 ? 15.635 -23.265 19.361 1.00 75.12 350 LEU A N 1
ATOM 2704 C CA . LEU A 1 350 ? 14.268 -23.571 18.970 1.00 75.12 350 LEU A CA 1
ATOM 2705 C C . LEU A 1 350 ? 14.329 -24.604 17.845 1.00 75.12 350 LEU A C 1
ATOM 2707 O O . LEU A 1 350 ? 14.681 -24.291 16.702 1.00 75.12 350 LEU A O 1
ATOM 2711 N N . ARG A 1 351 ? 14.028 -25.858 18.197 1.00 66.00 351 ARG A N 1
ATOM 2712 C CA . ARG A 1 351 ? 13.970 -26.981 17.258 1.00 66.00 351 ARG A CA 1
ATOM 2713 C C . ARG A 1 351 ? 12.521 -27.272 16.896 1.00 66.00 351 ARG A C 1
ATOM 2715 O O . ARG A 1 351 ? 11.685 -27.413 17.786 1.00 66.00 351 ARG A O 1
ATOM 2722 N N . TYR A 1 352 ? 12.250 -27.381 15.602 1.00 63.81 352 TYR A N 1
ATOM 2723 C CA . TYR A 1 352 ? 10.955 -27.808 15.090 1.00 63.81 352 TYR A CA 1
ATOM 2724 C C . TYR A 1 352 ? 11.047 -29.224 14.510 1.00 63.81 352 TYR A C 1
ATOM 2726 O O . TYR A 1 352 ? 12.094 -29.593 13.975 1.00 63.81 352 TYR A O 1
ATOM 2734 N N . TYR A 1 353 ? 9.961 -29.986 14.662 1.00 55.50 353 TYR A N 1
ATOM 2735 C CA . TYR A 1 353 ? 9.773 -31.340 14.138 1.00 55.50 353 TYR A CA 1
ATOM 2736 C C . TYR A 1 353 ? 8.618 -31.357 13.144 1.00 55.50 353 TYR A C 1
ATOM 2738 O O . TYR A 1 353 ? 7.575 -30.734 13.463 1.00 55.50 353 TYR A O 1
#

Secondary structure (DSSP, 8-state):
--SSSSTTSS--S-------------SS---------------------------------------PPPP------S-----------------PPPPPS--HHHHHHHHHHHHHHHHHHHTT-HHHHHHHHHHHHHHHS-TTS-TTPPPPTT--STTS-SPPPHHHHHHHHHHHHHHHHHHHHHHHHHHHHHHHTT-TTHHHHHHHHS-SSSPPPPPPHHHHHHHSHHHHHHHHHHHHHHTTT--HHHHHHHHHHHHHHHHHHS-HHHHHHHHHHHHHHHHHHHHHHHHHHH------HHHHHHHHHHHHHHHHHHHHHHHHHH----EEEEEEE-TT-TT-EEEEEEE--

Radius of gyration: 32.08 Å; Cα contacts (8 Å, |Δi|>4): 144; chains: 1; bounding box: 100×69×79 Å

Foldseek 3Di:
DPPPPPVPPPPDDDPPPPDPDPDPPDPDDADDDDDDDDDDDDDDDDDDDDDDDDDDDDDDDDDDDDDDDDDDDDDDDDDPDPDPPPPPPPDDPDPPDDDALADDPSVVLLVVCLVVQLVCVVVVNNVVVLVVSLVVVCLLPPLVDRSNDHDDPVRSPPRPDDDDDPVRVVVSVVSSVVVSVSSVVVSVVVSVVVCCVPPPCPVVVCVVPDDPDDQDDQDDLLRLQCVDPVRVVVLVVQLVVVCPPPDPVCSVVSSSVSSVVVLVPDPPVVVVVSVVVSVVVSVVSNVVVVCVVVDDDPDDPVSVVVCVVCVCVVVVVVQVVVCVVPVHFDKDWDWDDDPVDDPDIDIDIDGDD

Solvent-accessible surface area (backbone atoms only — not comparable to full-atom values): 23250 Å² total; per-residue (Å²): 144,76,82,84,71,71,77,74,80,77,79,85,76,81,87,79,74,82,75,80,70,79,82,76,86,64,96,67,96,75,77,87,83,89,80,86,87,82,93,78,89,85,85,89,81,90,83,88,87,87,86,88,88,85,88,87,85,85,84,89,84,90,81,90,82,90,84,85,85,85,87,81,90,83,89,85,85,94,70,95,72,84,76,77,78,77,74,80,65,86,72,72,78,70,78,78,69,81,79,70,67,59,50,71,65,60,33,48,54,52,56,69,47,37,65,62,51,45,56,26,51,77,68,73,49,51,75,74,55,47,62,65,46,49,55,54,45,49,73,70,48,51,86,88,55,55,74,84,54,71,78,55,88,89,64,74,73,68,81,80,73,66,86,76,51,77,70,50,53,57,52,49,53,52,51,48,54,52,50,52,51,51,50,54,52,50,53,49,51,51,44,53,49,51,60,54,63,77,41,87,53,51,73,57,54,48,63,72,69,48,64,96,66,75,84,86,71,75,65,53,57,41,56,42,46,53,68,35,80,90,41,31,60,63,46,48,53,60,34,64,69,64,48,68,94,54,54,81,88,45,47,65,56,53,45,55,48,52,27,41,54,52,53,70,70,47,59,68,70,57,50,50,50,47,43,52,50,41,50,50,54,39,50,56,54,46,50,56,51,48,51,68,65,74,45,84,69,90,67,51,75,68,53,47,54,51,50,58,72,45,40,60,73,59,46,48,62,50,51,50,53,48,24,75,70,70,72,48,77,54,70,51,80,48,73,45,79,44,93,90,38,97,90,47,67,53,71,51,76,53,76,61,133